Protein AF-A0ABC9B7F0-F1 (afdb_monomer_lite)

Secondary structure (DSSP, 8-state):
-------------------------------------SSTT--HHHH-SS------SS---EEEEEEETTEEEEEEEETTEEEEEEEEEEP-S-PPS--S----EEEEEEEEEEEEEPSS-SSTT-EEE-TT--EEEEEEEEPPTT---HHHHHHHHHHHHHHHHS-GGGHHHHHHHHHHHTSS----SS-SEEEEEEEEEEE-GGG--HHHHHHHHHHHHHHHHHHHTS-TTTSSSSS-EEEEEEPPEEPSSGGG---SS-------B-TTT-SB--SSEEEPTTT--EEEHHHHHHHHHTT--B-TTT--B-B-----------

Organism: NCBI:txid240449

Sequence (326 aa):
MAVPERQKRRRAVAAPPVPAGDVLGDSVVVHSLPLEIHEYLSDSDFEDEGSQPQPPPDVQLVLDHVEYLERPTRLAAVHNTAMFMRVTPATAAAAAPGGENSGGEILVHYRCTHFLRANGGADDDEVTTDVMGPKLARVRFHLPAHAAGTTRSLQLAGAALAPLLYPSRFRAELRAMWSALVVKGWPTRGAARVVVTVDAGILRPRHFKQARMGSMFAAMRSALLERDAQPAAVVFDVGAERAELLLPAPLAKENDVRPAKRRRVAGENCPICCKALKKRLAAWPRCSHIFHARCLGEYLVRGSKECPMCRSGLEVRRRRCRRRRE

Foldseek 3Di:
DDDDDDDDDDDDDDDDDDDDDDDDDPPPPPPPDDPCLDDVLPPPVQPVDDDQDDPDPDQPWDWDWDQDPNFTWIKTDGFQKIKIKGKDFDAPPDDDPDDPWLFAKEKEKEKEWEKEQDDPDPDRLAIDTDPVGIAIAIEMETEGNQFPDVLLLQLLVLLLCLLRPDDVSCSVVSNVRSNVSSPDDHPHPPRSYMYMYMYMYGYRNVSDDPSSVVNRVVVSSVVVNVVVPPDPVPPHDPNHHYFYFHTWGWHPDPPSDPQPDDDDPPQCAAPQPRHGPHDGWTADPPHRDIHRSVSSSNCSSVVQQADPVHGHGGGDPDPPPPPPPD

Radius of gyration: 27.77 Å; chains: 1; bounding box: 104×50×64 Å

Structure (mmCIF, N/CA/C/O backbone):
data_AF-A0ABC9B7F0-F1
#
_entry.id   AF-A0ABC9B7F0-F1
#
loop_
_atom_site.group_PDB
_atom_site.id
_atom_site.type_symbol
_atom_site.label_atom_id
_atom_site.label_alt_id
_atom_site.label_comp_id
_atom_site.label_asym_id
_atom_site.label_entity_id
_atom_site.label_seq_id
_atom_site.pdbx_PDB_ins_code
_atom_site.Cartn_x
_atom_site.Cartn_y
_atom_site.Cartn_z
_atom_site.occupancy
_atom_site.B_iso_or_equiv
_atom_site.auth_seq_id
_atom_site.auth_comp_id
_atom_site.auth_asym_id
_atom_site.auth_atom_id
_atom_site.pdbx_PDB_model_num
ATOM 1 N N . MET A 1 1 ? -78.200 -9.903 35.017 1.00 33.31 1 MET A N 1
ATOM 2 C CA . MET A 1 1 ? -78.168 -11.366 34.771 1.00 33.31 1 MET A CA 1
ATOM 3 C C . MET A 1 1 ? -78.147 -11.624 33.263 1.00 33.31 1 MET A C 1
ATOM 5 O O . MET A 1 1 ? -78.224 -10.663 32.511 1.00 33.31 1 MET A O 1
ATOM 9 N N . ALA A 1 2 ? -77.917 -12.868 32.845 1.00 34.22 2 ALA A N 1
ATOM 10 C CA . ALA A 1 2 ? -77.425 -13.258 31.519 1.00 34.22 2 ALA A CA 1
ATOM 11 C C . ALA A 1 2 ? -78.436 -13.167 30.338 1.00 34.22 2 ALA A C 1
ATOM 13 O O . ALA A 1 2 ? -79.629 -13.354 30.545 1.00 34.22 2 ALA A O 1
ATOM 14 N N . VAL A 1 3 ? -77.918 -12.877 29.125 1.00 39.31 3 VAL A N 1
ATOM 15 C CA . VAL A 1 3 ? -77.879 -13.732 27.891 1.00 39.31 3 VAL A CA 1
ATOM 16 C C . VAL A 1 3 ? -79.061 -14.716 27.695 1.00 39.31 3 VAL A C 1
ATOM 18 O O . VAL A 1 3 ? -79.314 -15.491 28.616 1.00 39.31 3 VAL A O 1
ATOM 21 N N . PRO A 1 4 ? -79.767 -14.752 26.529 1.00 53.66 4 PRO A N 1
ATOM 22 C CA . PRO A 1 4 ? -79.244 -15.257 25.228 1.00 53.66 4 PRO A CA 1
ATOM 23 C C . PRO A 1 4 ? -79.650 -14.431 23.979 1.00 53.66 4 PRO A C 1
ATOM 25 O O . PRO A 1 4 ? -80.527 -13.582 24.060 1.00 53.66 4 PRO A O 1
ATOM 28 N N . GLU A 1 5 ? -79.032 -14.494 22.789 1.00 38.50 5 GLU A N 1
ATOM 29 C CA . GLU A 1 5 ? -78.248 -15.496 22.016 1.00 38.50 5 GLU A CA 1
ATOM 30 C C . GLU A 1 5 ? -79.065 -16.420 21.067 1.00 38.50 5 GLU A C 1
ATOM 32 O O . GLU A 1 5 ? -80.020 -17.069 21.483 1.00 38.50 5 GLU A O 1
ATOM 37 N N . ARG A 1 6 ? -78.567 -16.537 19.812 1.00 38.50 6 ARG A N 1
ATOM 38 C CA . ARG A 1 6 ? -78.974 -17.349 18.624 1.00 38.50 6 ARG A CA 1
ATOM 39 C C . ARG A 1 6 ? -79.781 -16.579 17.565 1.00 38.50 6 ARG A C 1
ATOM 41 O O . ARG A 1 6 ? -80.901 -16.182 17.830 1.00 38.50 6 ARG A O 1
ATOM 48 N N . GLN A 1 7 ? -79.308 -16.277 16.345 1.00 39.66 7 GLN A N 1
ATOM 49 C CA . GLN A 1 7 ? -78.270 -16.818 15.429 1.00 39.66 7 GLN A CA 1
ATOM 50 C C . GLN A 1 7 ? -78.692 -18.045 14.583 1.00 39.66 7 GLN A C 1
ATOM 52 O O . GLN A 1 7 ? -78.758 -19.159 15.099 1.00 39.66 7 GLN A O 1
ATOM 57 N N . LYS A 1 8 ? -78.898 -17.807 13.268 1.00 39.12 8 LYS A N 1
ATOM 58 C CA . LYS A 1 8 ? -78.859 -18.677 12.047 1.00 39.12 8 LYS A CA 1
ATOM 59 C C . LYS A 1 8 ? -79.742 -17.980 10.967 1.00 39.12 8 LYS A C 1
ATOM 61 O O . LYS A 1 8 ? -80.767 -17.438 11.340 1.00 39.12 8 LYS A O 1
ATOM 66 N N . ARG A 1 9 ? -79.466 -17.953 9.648 1.00 39.94 9 ARG A N 1
ATOM 67 C CA . ARG A 1 9 ? -78.363 -18.501 8.822 1.00 39.94 9 ARG A CA 1
ATOM 68 C C . ARG A 1 9 ? -78.407 -17.936 7.375 1.00 39.94 9 ARG A C 1
ATOM 70 O O . ARG A 1 9 ? -79.465 -18.038 6.780 1.00 39.94 9 ARG A O 1
ATOM 77 N N . ARG A 1 10 ? -77.229 -17.624 6.788 1.00 38.22 10 ARG A N 1
ATOM 78 C CA . ARG A 1 10 ? -76.843 -17.757 5.339 1.00 38.22 10 ARG A CA 1
ATOM 79 C C . ARG A 1 10 ? -77.626 -16.908 4.294 1.00 38.22 10 ARG A C 1
ATOM 81 O O . ARG A 1 10 ? -78.779 -16.600 4.507 1.00 38.22 10 ARG A O 1
ATOM 88 N N . ARG A 1 11 ? -77.069 -16.518 3.131 1.00 33.94 11 ARG A N 1
ATOM 89 C CA . ARG A 1 11 ? -75.753 -16.757 2.471 1.00 33.94 11 ARG A CA 1
ATOM 90 C C . ARG A 1 11 ? -75.392 -15.537 1.572 1.00 33.94 11 ARG A C 1
ATOM 92 O O . ARG A 1 11 ? -76.285 -14.777 1.229 1.00 33.94 11 ARG A O 1
ATOM 99 N N . ALA A 1 12 ? -74.114 -15.369 1.204 1.00 35.56 12 ALA A N 1
ATOM 100 C CA . ALA A 1 12 ? -73.602 -14.326 0.278 1.00 35.56 12 ALA A CA 1
ATOM 101 C C . ALA A 1 12 ? -74.087 -14.551 -1.186 1.00 35.56 12 ALA A C 1
ATOM 103 O O . ALA A 1 12 ? -74.668 -15.604 -1.441 1.00 35.56 12 ALA A O 1
ATOM 104 N N . VAL A 1 13 ? -73.923 -13.683 -2.201 1.00 34.38 13 VAL A N 1
ATOM 105 C CA . VAL A 1 13 ? -72.839 -12.767 -2.680 1.00 34.38 13 VAL A CA 1
ATOM 106 C C . VAL A 1 13 ? -73.541 -11.631 -3.501 1.00 34.38 13 VAL A C 1
ATOM 108 O O . VAL A 1 13 ? -74.654 -11.879 -3.950 1.00 34.38 13 VAL A O 1
ATOM 111 N N . ALA A 1 14 ? -73.084 -10.386 -3.750 1.00 31.36 14 ALA A N 1
ATOM 112 C CA . ALA A 1 14 ? -71.758 -9.730 -3.801 1.00 31.36 14 ALA A CA 1
ATOM 113 C C . ALA A 1 14 ? -71.723 -8.336 -3.095 1.00 31.36 14 ALA A C 1
ATOM 115 O O . ALA A 1 14 ? -72.411 -8.148 -2.095 1.00 31.36 14 ALA A O 1
ATOM 116 N N . ALA A 1 15 ? -70.929 -7.372 -3.605 1.00 40.75 15 ALA A N 1
ATOM 117 C CA . ALA A 1 15 ? -70.873 -5.960 -3.184 1.00 40.75 15 ALA A CA 1
ATOM 118 C C . ALA A 1 15 ? -70.688 -4.986 -4.388 1.00 40.75 15 ALA A C 1
ATOM 120 O O . ALA A 1 15 ? -70.117 -5.404 -5.398 1.00 40.75 15 ALA A O 1
ATOM 121 N N . PRO A 1 16 ? -71.148 -3.716 -4.301 1.00 39.19 16 PRO A N 1
ATOM 122 C CA . PRO A 1 16 ? -71.000 -2.684 -5.342 1.00 39.19 16 PRO A CA 1
ATOM 123 C C . PRO A 1 16 ? -69.717 -1.820 -5.187 1.00 39.19 16 PRO A C 1
ATOM 125 O O . PRO A 1 16 ? -69.074 -1.877 -4.138 1.00 39.19 16 PRO A O 1
ATOM 128 N N . PRO A 1 17 ? -69.342 -1.000 -6.196 1.00 42.81 17 PRO A N 1
ATOM 129 C CA . PRO A 1 17 ? -68.104 -0.207 -6.197 1.00 42.81 17 PRO A CA 1
ATOM 130 C C . PRO A 1 17 ? -68.284 1.248 -5.711 1.00 42.81 17 PRO A C 1
ATOM 132 O O . PRO A 1 17 ? -69.286 1.886 -6.024 1.00 42.81 17 PRO A O 1
ATOM 135 N N . VAL A 1 18 ? -67.271 1.802 -5.026 1.00 36.09 18 VAL A N 1
ATOM 136 C CA . VAL A 1 18 ? -67.119 3.242 -4.694 1.00 36.09 18 VAL A CA 1
ATOM 137 C C . VAL A 1 18 ? -65.609 3.605 -4.726 1.00 36.09 18 VAL A C 1
ATOM 139 O O . VAL A 1 18 ? -64.808 2.751 -4.341 1.00 36.09 18 VAL A O 1
ATOM 142 N N . PRO A 1 19 ? -65.183 4.799 -5.206 1.00 46.31 19 PRO A N 1
ATOM 143 C CA . PRO A 1 19 ? -63.787 5.068 -5.594 1.00 46.31 19 PRO A CA 1
ATOM 144 C C . PRO A 1 19 ? -62.995 5.966 -4.619 1.00 46.31 19 PRO A C 1
ATOM 146 O O . PRO A 1 19 ? -63.592 6.694 -3.829 1.00 46.31 19 PRO A O 1
ATOM 149 N N . ALA A 1 20 ? -61.658 5.998 -4.757 1.00 31.42 20 ALA A N 1
ATOM 150 C CA . ALA A 1 20 ? -60.798 7.114 -4.323 1.00 31.42 20 ALA A CA 1
ATOM 151 C C . ALA A 1 20 ? -59.354 7.025 -4.878 1.00 31.42 20 ALA A C 1
ATOM 153 O O . ALA A 1 20 ? -58.766 5.947 -4.867 1.00 31.42 20 ALA A O 1
ATOM 154 N N . GLY A 1 21 ? -58.758 8.184 -5.199 1.00 29.41 21 GLY A N 1
ATOM 155 C CA . GLY A 1 21 ? -57.342 8.473 -4.910 1.00 29.41 21 GLY A CA 1
ATOM 156 C C . GLY A 1 21 ? -56.316 8.368 -6.046 1.00 29.41 21 GLY A C 1
ATOM 157 O O . GLY A 1 21 ? -55.803 7.288 -6.325 1.00 29.41 21 GLY A O 1
ATOM 158 N N . ASP A 1 22 ? -55.906 9.518 -6.589 1.00 32.19 22 ASP A N 1
ATOM 159 C CA . ASP A 1 22 ? -54.684 9.660 -7.391 1.00 32.19 22 ASP A CA 1
ATOM 160 C C . ASP A 1 22 ? -53.416 9.373 -6.569 1.00 32.19 22 ASP A C 1
ATOM 162 O O . ASP A 1 22 ? -53.222 9.955 -5.499 1.00 32.19 22 ASP A O 1
ATOM 166 N N . VAL A 1 23 ? -52.486 8.579 -7.114 1.00 34.16 23 VAL A N 1
ATOM 167 C CA . VAL A 1 23 ? -51.065 8.622 -6.723 1.00 34.16 23 VAL A CA 1
ATOM 168 C C . VAL A 1 23 ? -50.181 8.456 -7.960 1.00 34.16 23 VAL A C 1
ATOM 170 O O . VAL A 1 23 ? -50.187 7.416 -8.616 1.00 34.16 23 VAL A O 1
ATOM 173 N N . LEU A 1 24 ? -49.382 9.487 -8.243 1.00 31.81 24 LEU A N 1
ATOM 174 C CA . LEU A 1 24 ? -48.324 9.483 -9.255 1.00 31.81 24 LEU A CA 1
ATOM 175 C C . LEU A 1 24 ? -47.296 8.375 -8.978 1.00 31.81 24 LEU A C 1
ATOM 177 O O . LEU A 1 24 ? -46.674 8.346 -7.915 1.00 31.81 24 LEU A O 1
ATOM 181 N N . GLY A 1 25 ? -47.091 7.501 -9.962 1.00 27.42 25 GLY A N 1
ATOM 182 C CA . GLY A 1 25 ? -46.156 6.377 -9.912 1.00 27.42 25 GLY A CA 1
ATOM 183 C C . GLY A 1 25 ? -44.993 6.516 -10.892 1.00 27.42 25 GLY A C 1
ATOM 184 O O . GLY A 1 25 ? -44.745 5.585 -11.653 1.00 27.42 25 GLY A O 1
ATOM 185 N N . ASP A 1 26 ? -44.283 7.649 -10.887 1.00 28.45 26 ASP A N 1
ATOM 186 C CA . ASP A 1 26 ? -43.056 7.811 -11.680 1.00 28.45 26 ASP A CA 1
ATOM 187 C C . ASP A 1 26 ? -41.966 6.857 -11.170 1.00 28.45 26 ASP A C 1
ATOM 189 O O . ASP A 1 26 ? -41.260 7.116 -10.188 1.00 28.45 26 ASP A O 1
ATOM 193 N N . SER A 1 27 ? -41.815 5.730 -11.862 1.00 27.64 27 SER A N 1
ATOM 194 C CA . SER A 1 27 ? -40.775 4.736 -11.623 1.00 27.64 27 SER A CA 1
ATOM 195 C C . SER A 1 27 ? -39.414 5.239 -12.112 1.00 27.64 27 SER A C 1
ATOM 197 O O . SER A 1 27 ? -38.869 4.755 -13.106 1.00 27.64 27 SER A O 1
ATOM 199 N N . VAL A 1 28 ? -38.834 6.208 -11.397 1.00 26.39 28 VAL A N 1
ATOM 200 C CA . VAL A 1 28 ? -37.443 6.624 -11.607 1.00 26.39 28 VAL A CA 1
ATOM 201 C C . VAL A 1 28 ? -36.522 5.517 -11.099 1.00 26.39 28 VAL A C 1
ATOM 203 O O . VAL A 1 28 ? -36.182 5.446 -9.916 1.00 26.39 28 VAL A O 1
ATOM 206 N N . VAL A 1 29 ? -36.096 4.651 -12.020 1.00 26.62 29 VAL A N 1
ATOM 207 C CA . VAL A 1 29 ? -34.999 3.707 -11.800 1.00 26.62 29 VAL A CA 1
ATOM 208 C C . VAL A 1 29 ? -33.734 4.519 -11.529 1.00 26.62 29 VAL A C 1
ATOM 210 O O . VAL A 1 29 ? -33.076 5.018 -12.441 1.00 26.62 29 VAL A O 1
ATOM 213 N N . VAL A 1 30 ? -33.389 4.677 -10.249 1.00 25.67 30 VAL A N 1
ATOM 214 C CA . VAL A 1 30 ? -32.129 5.309 -9.852 1.00 25.67 30 VAL A CA 1
ATOM 215 C C . VAL A 1 30 ? -30.999 4.337 -10.169 1.00 25.67 30 VAL A C 1
ATOM 217 O O . VAL A 1 30 ? -30.592 3.538 -9.321 1.00 25.67 30 VAL A O 1
ATOM 220 N N . HIS A 1 31 ? -30.476 4.435 -11.394 1.00 23.91 31 HIS A N 1
ATOM 221 C CA . HIS A 1 31 ? -29.189 3.862 -11.760 1.00 23.91 31 HIS A CA 1
ATOM 222 C C . HIS A 1 31 ? -28.146 4.354 -10.756 1.00 23.91 31 HIS A C 1
ATOM 224 O O . HIS A 1 31 ? -27.701 5.505 -10.768 1.00 23.91 31 HIS A O 1
ATOM 230 N N . SER A 1 32 ? -27.790 3.464 -9.835 1.00 29.00 32 SER A N 1
ATOM 231 C CA . SER A 1 32 ? -26.681 3.677 -8.925 1.00 29.00 32 SER A CA 1
ATOM 232 C C . SER A 1 32 ? -25.415 3.476 -9.737 1.00 29.00 32 SER A C 1
ATOM 234 O O . SER A 1 32 ? -24.950 2.349 -9.865 1.00 29.00 32 SER A O 1
ATOM 236 N N . LEU A 1 33 ? -24.915 4.568 -10.323 1.00 24.89 33 LEU A N 1
ATOM 237 C CA . LEU A 1 33 ? -23.636 4.586 -11.028 1.00 24.89 33 LEU A CA 1
ATOM 238 C C . LEU A 1 33 ? -22.567 3.942 -10.129 1.00 24.89 33 LEU A C 1
ATOM 240 O O . LEU A 1 33 ? -22.317 4.471 -9.035 1.00 24.89 33 LEU A O 1
ATOM 244 N N . PRO A 1 34 ? -21.960 2.813 -10.536 1.00 33.44 34 PRO A N 1
ATOM 245 C CA . PRO A 1 34 ? -20.781 2.318 -9.858 1.00 33.44 34 PRO A CA 1
ATOM 246 C C . PRO A 1 34 ? -19.650 3.332 -10.061 1.00 33.44 34 PRO A C 1
ATOM 248 O O . PRO A 1 34 ? -19.536 3.971 -11.103 1.00 33.44 34 PRO A O 1
ATOM 251 N N . LEU A 1 35 ? -18.807 3.497 -9.043 1.00 35.72 35 LEU A N 1
ATOM 252 C CA . LEU A 1 35 ? -17.518 4.152 -9.235 1.00 35.72 35 LEU A CA 1
ATOM 253 C C . LEU A 1 35 ? -16.644 3.187 -10.039 1.00 35.72 35 LEU A C 1
ATOM 255 O O . LEU A 1 35 ? -16.111 2.230 -9.473 1.00 35.72 35 LEU A O 1
ATOM 259 N N . GLU A 1 36 ? -16.522 3.432 -11.341 1.00 35.12 36 GLU A N 1
ATOM 260 C CA . GLU A 1 36 ? -15.622 2.718 -12.250 1.00 35.12 36 GLU A CA 1
ATOM 261 C C . GLU A 1 36 ? -14.162 3.039 -11.900 1.00 35.12 36 GLU A C 1
ATOM 263 O O . GLU A 1 36 ? -13.501 3.881 -12.491 1.00 35.12 36 GLU A O 1
ATOM 268 N N . ILE A 1 37 ? -13.665 2.339 -10.879 1.00 40.97 37 ILE A N 1
ATOM 269 C CA . ILE A 1 37 ? -12.250 2.275 -10.473 1.00 40.97 37 ILE A CA 1
ATOM 270 C C . ILE A 1 37 ? -11.556 1.114 -11.231 1.00 40.97 37 ILE A C 1
ATOM 272 O O . ILE A 1 37 ? -10.506 0.633 -10.829 1.00 40.97 37 ILE A O 1
ATOM 276 N N . HIS A 1 38 ? -12.193 0.565 -12.275 1.00 37.59 38 HIS A N 1
ATOM 277 C CA . HIS A 1 38 ? -11.915 -0.801 -12.732 1.00 37.59 38 HIS A CA 1
ATOM 278 C C . HIS A 1 38 ? -11.457 -0.938 -14.193 1.00 37.59 38 HIS A C 1
ATOM 280 O O . HIS A 1 38 ? -10.990 -2.014 -14.558 1.00 37.59 38 HIS A O 1
ATOM 286 N N . GLU A 1 39 ? -11.549 0.111 -15.019 1.00 35.22 39 GLU A N 1
ATOM 287 C CA . GLU A 1 39 ? -11.251 0.001 -16.461 1.00 35.22 39 GLU A CA 1
ATOM 288 C C . GLU A 1 39 ? -9.845 0.486 -16.859 1.00 35.22 39 GLU A C 1
ATOM 290 O O . GLU A 1 39 ? -9.241 -0.091 -17.757 1.00 35.22 39 GLU A O 1
ATOM 295 N N . TYR A 1 40 ? -9.248 1.454 -16.150 1.00 38.75 40 TYR A N 1
ATOM 296 C CA . TYR A 1 40 ? -7.877 1.926 -16.440 1.00 38.75 40 TYR A CA 1
ATOM 297 C C . TYR A 1 40 ? -6.758 1.093 -15.789 1.00 38.75 40 TYR A C 1
ATOM 299 O O . TYR A 1 40 ? -5.575 1.288 -16.080 1.00 38.75 40 TYR A O 1
ATOM 307 N N . LEU A 1 41 ? -7.117 0.132 -14.934 1.00 45.44 41 LEU A N 1
ATOM 308 C CA . LEU A 1 41 ? -6.175 -0.783 -14.288 1.00 45.44 41 LEU A CA 1
ATOM 309 C C . LEU A 1 41 ? -6.029 -2.130 -15.004 1.00 45.44 41 LEU A C 1
ATOM 311 O O . LEU A 1 41 ? -5.308 -2.975 -14.484 1.00 45.44 41 LEU A O 1
ATOM 315 N N . SER A 1 42 ? -6.640 -2.326 -16.181 1.00 43.97 42 SER A N 1
ATOM 316 C CA . SER A 1 42 ? -6.418 -3.539 -16.980 1.00 43.97 42 SER A CA 1
ATOM 317 C C . SER A 1 42 ? -4.918 -3.727 -17.232 1.00 43.97 42 SER A C 1
ATOM 319 O O . SER A 1 42 ? -4.275 -2.913 -17.897 1.00 43.97 42 SER A O 1
ATOM 321 N N . ASP A 1 43 ? -4.345 -4.780 -16.652 1.00 51.16 43 ASP A N 1
ATOM 322 C CA . ASP A 1 43 ? -2.958 -5.199 -16.856 1.00 51.16 43 ASP A CA 1
ATOM 323 C C . ASP A 1 43 ? -2.884 -6.233 -17.999 1.00 51.16 43 ASP A C 1
ATOM 325 O O . ASP A 1 43 ? -1.947 -7.024 -18.050 1.00 51.16 43 ASP A O 1
ATOM 329 N N . SER A 1 44 ? -3.856 -6.230 -18.925 1.00 49.12 44 SER A N 1
ATOM 330 C CA . SER A 1 44 ? -4.063 -7.251 -19.966 1.00 49.12 44 SER A CA 1
ATOM 331 C C . SER A 1 44 ? -2.779 -7.648 -20.704 1.00 49.12 44 SER A C 1
ATOM 333 O O . SER A 1 44 ? -2.447 -8.830 -20.750 1.00 49.12 44 SER A O 1
ATOM 335 N N . ASP A 1 45 ? -1.968 -6.682 -21.141 1.00 47.56 45 ASP A N 1
ATOM 336 C CA . ASP A 1 45 ? -0.711 -6.925 -21.880 1.00 47.56 45 ASP A CA 1
ATOM 337 C C . ASP A 1 45 ? 0.425 -7.534 -21.019 1.00 47.56 45 ASP A C 1
ATOM 339 O O . ASP A 1 45 ? 1.524 -7.823 -21.512 1.00 47.56 45 ASP A O 1
ATOM 343 N N . PHE A 1 46 ? 0.184 -7.689 -19.716 1.00 51.66 46 PHE A N 1
ATOM 344 C CA . PHE A 1 46 ? 1.037 -8.305 -18.693 1.00 51.66 46 PHE A CA 1
ATOM 345 C C . PHE A 1 46 ? 0.372 -9.546 -18.048 1.00 51.66 46 PHE A C 1
ATOM 347 O O . PHE A 1 46 ? 1.050 -10.324 -17.366 1.00 51.66 46 PHE A O 1
ATOM 354 N N . GLU A 1 47 ? -0.937 -9.731 -18.253 1.00 51.81 47 GLU A N 1
ATOM 355 C CA . GLU A 1 47 ? -1.766 -10.807 -17.695 1.00 51.81 47 GLU A CA 1
ATOM 356 C C . GLU A 1 47 ? -2.049 -11.945 -18.699 1.00 51.81 47 GLU A C 1
ATOM 358 O O . GLU A 1 47 ? -2.198 -13.081 -18.253 1.00 51.81 47 GLU A O 1
ATOM 363 N N . ASP A 1 48 ? -2.038 -11.689 -20.015 1.00 48.56 48 ASP A N 1
ATOM 364 C CA . ASP A 1 48 ? -2.469 -12.649 -21.059 1.00 48.56 48 ASP A CA 1
ATOM 365 C C . ASP A 1 48 ? -1.506 -13.840 -21.300 1.00 48.56 48 ASP A C 1
ATOM 367 O O . ASP A 1 48 ? -1.885 -14.893 -21.808 1.00 48.56 48 ASP A O 1
ATOM 371 N N . GLU A 1 49 ? -0.243 -13.738 -20.875 1.00 51.59 49 GLU A N 1
ATOM 372 C CA . GLU A 1 49 ? 0.774 -14.771 -21.136 1.00 51.59 49 GLU A CA 1
ATOM 373 C C . GLU A 1 49 ? 0.810 -15.861 -20.043 1.00 51.59 49 GLU A C 1
ATOM 375 O O . GLU A 1 49 ? 1.650 -15.863 -19.133 1.00 51.59 49 GLU A O 1
ATOM 380 N N . GLY A 1 50 ? -0.128 -16.808 -20.159 1.00 44.50 50 GLY A N 1
ATOM 381 C CA . GLY A 1 50 ? 0.126 -18.262 -20.161 1.00 44.50 50 GLY A CA 1
ATOM 382 C C . GLY A 1 50 ? 0.762 -18.957 -18.942 1.00 44.50 50 GLY A C 1
ATOM 383 O O . GLY A 1 50 ? 1.010 -20.161 -18.989 1.00 44.50 50 GLY A O 1
ATOM 384 N N . SER A 1 51 ? 1.075 -18.263 -17.849 1.00 50.16 51 SER A N 1
ATOM 385 C CA . SER A 1 51 ? 1.699 -18.872 -16.663 1.00 50.16 51 SER A CA 1
ATOM 386 C C . SER A 1 51 ? 1.362 -18.100 -15.396 1.00 50.16 51 SER A C 1
ATOM 388 O O . SER A 1 51 ? 2.017 -17.110 -15.065 1.00 50.16 51 SER A O 1
ATOM 390 N N . GLN A 1 52 ? 0.365 -18.581 -14.653 1.00 48.41 52 GLN A N 1
ATOM 391 C CA . GLN A 1 52 ? 0.108 -18.162 -13.276 1.00 48.41 52 GLN A CA 1
ATOM 392 C C . GLN A 1 52 ? 1.380 -18.407 -12.438 1.00 48.41 52 GLN A C 1
ATOM 394 O O . GLN A 1 52 ? 1.895 -19.528 -12.467 1.00 48.41 52 GLN A O 1
ATOM 399 N N . PRO A 1 53 ? 1.922 -17.409 -11.709 1.00 44.84 53 PRO A N 1
ATOM 400 C CA . PRO A 1 53 ? 3.091 -17.643 -10.874 1.00 44.84 53 PRO A CA 1
ATOM 401 C C . PRO A 1 53 ? 2.712 -18.641 -9.776 1.00 44.84 53 PRO A C 1
ATOM 403 O O . PRO A 1 53 ? 1.927 -18.331 -8.876 1.00 44.84 53 PRO A O 1
ATOM 406 N N . GLN A 1 54 ? 3.263 -19.854 -9.872 1.00 41.50 54 GLN A N 1
ATOM 407 C CA . GLN A 1 54 ? 3.345 -20.784 -8.750 1.00 41.50 54 GLN A CA 1
ATOM 408 C C . GLN A 1 54 ? 3.959 -20.005 -7.578 1.00 41.50 54 GLN A C 1
ATOM 410 O O . GLN A 1 54 ? 4.999 -19.377 -7.789 1.00 41.50 54 GLN A O 1
ATOM 415 N N . PRO A 1 55 ? 3.350 -19.985 -6.378 1.00 37.84 55 PRO A N 1
ATOM 416 C CA . PRO A 1 55 ? 3.949 -19.293 -5.245 1.00 37.84 55 PRO A CA 1
ATOM 417 C C . PRO A 1 55 ? 5.302 -19.958 -4.958 1.00 37.84 55 PRO A C 1
ATOM 419 O O . PRO A 1 55 ? 5.309 -21.142 -4.606 1.00 37.84 55 PRO A O 1
ATOM 422 N N . PRO A 1 56 ? 6.440 -19.261 -5.134 1.00 43.38 56 PRO A N 1
ATOM 423 C CA . PRO A 1 56 ? 7.728 -19.895 -4.929 1.00 43.38 56 PRO A CA 1
ATOM 424 C C . PRO A 1 56 ? 7.849 -20.298 -3.453 1.00 43.38 56 PRO A C 1
ATOM 426 O O . PRO A 1 56 ? 7.525 -19.485 -2.575 1.00 43.38 56 PRO A O 1
ATOM 429 N N . PRO A 1 57 ? 8.304 -21.528 -3.145 1.00 42.94 57 PRO A N 1
ATOM 430 C CA . PRO A 1 57 ? 8.803 -21.811 -1.811 1.00 42.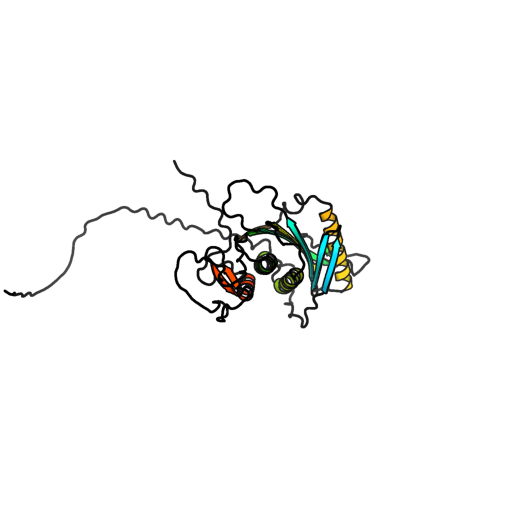94 57 PRO A CA 1
ATOM 431 C C . PRO A 1 57 ? 9.971 -20.852 -1.540 1.00 42.94 57 PRO A C 1
ATOM 433 O O . PRO A 1 57 ? 10.803 -20.616 -2.412 1.00 42.94 57 PRO A O 1
ATOM 436 N N . ASP A 1 58 ? 9.974 -20.264 -0.347 1.00 46.28 58 ASP A N 1
ATOM 437 C CA . ASP A 1 58 ? 10.847 -19.167 0.078 1.00 46.28 58 ASP A CA 1
ATOM 438 C C . ASP A 1 58 ? 10.776 -17.882 -0.768 1.00 46.28 58 ASP A C 1
ATOM 440 O O . ASP A 1 58 ? 11.615 -17.566 -1.614 1.00 46.28 58 ASP A O 1
ATOM 444 N N . VAL A 1 59 ? 9.809 -17.037 -0.394 1.00 53.25 59 VAL A N 1
ATOM 445 C CA . VAL A 1 59 ? 9.853 -15.587 -0.629 1.00 53.25 59 VAL A CA 1
ATOM 446 C C . VAL A 1 59 ? 11.078 -15.006 0.088 1.00 53.25 59 VAL A C 1
ATOM 448 O O . VAL A 1 59 ? 11.004 -14.583 1.245 1.00 53.25 59 VAL A O 1
ATOM 451 N N . GLN A 1 60 ? 12.219 -14.987 -0.603 1.00 60.41 60 GLN A N 1
ATOM 452 C CA . GLN A 1 60 ? 13.422 -14.294 -0.151 1.00 60.41 60 GLN A CA 1
ATOM 453 C C . GLN A 1 60 ? 13.198 -12.786 -0.245 1.00 60.41 60 GLN A C 1
ATOM 455 O O . GLN A 1 60 ? 13.403 -12.158 -1.282 1.00 60.41 60 GLN A O 1
ATOM 460 N N . LEU A 1 61 ? 12.731 -12.219 0.862 1.00 68.19 61 LEU A N 1
ATOM 461 C CA . LEU A 1 61 ? 12.579 -10.788 1.025 1.00 68.19 61 LEU A CA 1
ATOM 462 C C . LEU A 1 61 ? 13.936 -10.162 1.360 1.00 68.19 61 LEU A C 1
ATOM 464 O O . LEU A 1 61 ? 14.371 -10.199 2.513 1.00 68.19 61 LEU A O 1
ATOM 468 N N . VAL A 1 62 ? 14.572 -9.532 0.377 1.00 70.62 62 VAL A N 1
ATOM 469 C CA . VAL A 1 62 ? 15.728 -8.665 0.639 1.00 70.62 62 VAL A CA 1
ATOM 470 C C . VAL A 1 62 ? 15.205 -7.367 1.246 1.00 70.62 62 VAL A C 1
ATOM 472 O O . VAL A 1 62 ? 14.364 -6.714 0.633 1.00 70.62 62 VAL A O 1
ATOM 475 N N . LEU A 1 63 ? 15.679 -7.006 2.441 1.00 70.44 63 LEU A N 1
ATOM 476 C CA . LEU A 1 63 ? 15.415 -5.715 3.080 1.00 70.44 63 LEU A CA 1
ATOM 477 C C . LEU A 1 63 ? 16.710 -4.916 3.155 1.00 70.44 63 LEU A C 1
ATOM 479 O O . LEU A 1 63 ? 17.697 -5.411 3.693 1.00 70.44 63 LEU A O 1
ATOM 483 N N . ASP A 1 64 ? 16.671 -3.679 2.672 1.00 68.25 64 ASP A N 1
ATOM 484 C CA . ASP A 1 64 ? 17.815 -2.771 2.704 1.00 68.25 64 ASP A CA 1
ATOM 485 C C . ASP A 1 64 ? 17.408 -1.375 3.207 1.00 68.25 64 ASP A C 1
ATOM 487 O O . ASP A 1 64 ? 16.263 -0.928 3.049 1.00 68.25 64 ASP A O 1
ATOM 491 N N . HIS A 1 65 ? 18.352 -0.703 3.857 1.00 68.88 65 HIS A N 1
ATOM 492 C CA . HIS A 1 65 ? 18.212 0.624 4.439 1.00 68.88 65 HIS A CA 1
ATOM 493 C C . HIS A 1 65 ? 19.095 1.591 3.661 1.00 68.88 65 HIS A C 1
ATOM 495 O O . HIS A 1 65 ? 20.306 1.621 3.853 1.00 68.88 65 HIS A O 1
ATOM 501 N N . VAL A 1 66 ? 18.477 2.405 2.805 1.00 67.25 66 VAL A N 1
ATOM 502 C CA . VAL A 1 66 ? 19.204 3.335 1.941 1.00 67.25 66 VAL A CA 1
ATOM 503 C C . VAL A 1 66 ? 18.822 4.766 2.290 1.00 67.25 66 VAL A C 1
ATOM 505 O O . VAL A 1 66 ? 17.646 5.145 2.286 1.00 67.25 66 VAL A O 1
ATOM 508 N N . GLU A 1 67 ? 19.825 5.578 2.593 1.00 67.38 67 GLU A N 1
ATOM 509 C CA . GLU A 1 67 ? 19.651 7.014 2.755 1.00 67.38 67 GLU A CA 1
ATOM 510 C C . GLU A 1 67 ? 19.742 7.678 1.381 1.00 67.38 67 GLU A C 1
ATOM 512 O O . GLU A 1 67 ? 20.752 7.587 0.686 1.00 67.38 67 GLU A O 1
ATOM 517 N N . TYR A 1 68 ? 18.659 8.338 0.975 1.00 61.47 68 TYR A N 1
ATOM 518 C CA . TYR A 1 68 ? 18.625 9.154 -0.235 1.00 61.47 68 TYR A CA 1
ATOM 519 C C . TYR A 1 68 ? 18.375 10.593 0.192 1.00 61.47 68 TYR A C 1
ATOM 521 O O . TYR A 1 68 ? 17.309 10.878 0.738 1.00 61.47 68 TYR A O 1
ATOM 529 N N . LEU A 1 69 ? 19.353 11.478 -0.031 1.00 59.34 69 LEU A N 1
ATOM 530 C CA . LEU A 1 69 ? 19.279 12.896 0.350 1.00 59.34 69 LEU A CA 1
ATOM 531 C C . LEU A 1 69 ? 18.866 13.067 1.828 1.00 59.34 69 LEU A C 1
ATOM 533 O O . LEU A 1 69 ? 17.883 13.741 2.132 1.00 59.34 69 LEU A O 1
ATOM 537 N N . GLU A 1 70 ? 19.560 12.354 2.725 1.00 64.31 70 GLU A N 1
ATOM 538 C CA . GLU A 1 70 ? 19.323 12.314 4.185 1.00 64.31 70 GLU A CA 1
ATOM 539 C C . GLU A 1 70 ? 17.928 11.803 4.615 1.00 64.31 70 GLU A C 1
ATOM 541 O O . GLU A 1 70 ? 17.571 11.822 5.794 1.00 64.31 70 GLU A O 1
ATOM 546 N N . ARG A 1 71 ? 17.107 11.302 3.679 1.00 69.75 71 ARG A N 1
ATOM 547 C CA . ARG A 1 71 ? 15.772 10.764 3.972 1.00 69.75 71 ARG A CA 1
ATOM 548 C C . ARG A 1 71 ? 15.823 9.240 4.103 1.00 69.75 71 ARG A C 1
ATOM 550 O O . ARG A 1 71 ? 16.105 8.562 3.105 1.00 69.75 71 ARG A O 1
ATOM 557 N N . PRO A 1 72 ? 15.460 8.670 5.271 1.00 76.50 72 PRO A N 1
ATOM 558 C CA . PRO A 1 72 ? 15.475 7.227 5.468 1.00 76.50 72 PRO A CA 1
ATOM 559 C C . PRO A 1 72 ? 14.478 6.572 4.514 1.00 76.50 72 PRO A C 1
ATOM 561 O O . PRO A 1 72 ? 13.267 6.796 4.596 1.00 76.50 72 PRO A O 1
ATOM 564 N N . THR A 1 73 ? 14.993 5.762 3.598 1.00 84.00 73 THR A N 1
ATOM 565 C CA . THR A 1 73 ? 14.201 5.022 2.620 1.00 84.00 73 THR A CA 1
ATOM 566 C C . THR A 1 73 ? 14.488 3.540 2.818 1.00 84.00 73 THR A C 1
ATOM 568 O O . THR A 1 73 ? 15.626 3.130 3.033 1.00 84.00 73 THR A O 1
ATOM 571 N N . ARG A 1 74 ? 13.443 2.717 2.812 1.00 88.31 74 ARG A N 1
ATOM 572 C CA . ARG A 1 74 ? 13.585 1.266 2.938 1.00 88.31 74 ARG A CA 1
ATOM 573 C C . ARG A 1 74 ? 13.273 0.619 1.602 1.00 88.31 74 ARG A C 1
ATOM 575 O O . ARG A 1 74 ? 12.298 1.001 0.956 1.00 88.31 74 ARG A O 1
ATOM 582 N N . LEU A 1 75 ? 14.088 -0.347 1.214 1.00 89.62 75 LEU A N 1
ATOM 583 C CA . LEU A 1 75 ? 13.892 -1.171 0.030 1.00 89.62 75 LEU A CA 1
ATOM 584 C C . LEU A 1 75 ? 13.439 -2.564 0.461 1.00 89.62 75 LEU A C 1
ATOM 586 O O . LEU A 1 75 ? 13.957 -3.122 1.427 1.00 89.62 75 LEU A O 1
ATOM 590 N N . ALA A 1 76 ? 12.470 -3.109 -0.264 1.00 90.81 76 ALA A N 1
ATOM 591 C CA . ALA A 1 76 ? 12.144 -4.520 -0.266 1.00 90.81 76 ALA A CA 1
ATOM 592 C C . ALA A 1 76 ? 12.198 -5.057 -1.696 1.00 90.81 76 ALA A C 1
ATOM 594 O O . ALA A 1 76 ? 11.795 -4.361 -2.629 1.00 90.81 76 ALA A O 1
ATOM 595 N N . ALA A 1 77 ? 12.639 -6.297 -1.868 1.00 89.75 77 ALA A N 1
ATOM 596 C CA . ALA A 1 77 ? 12.546 -6.995 -3.144 1.00 89.75 77 ALA A CA 1
ATOM 597 C C . ALA A 1 77 ? 12.111 -8.446 -2.947 1.00 89.75 77 ALA A C 1
ATOM 599 O O . ALA A 1 77 ? 12.480 -9.077 -1.956 1.00 89.75 77 ALA A O 1
ATOM 600 N N . VAL A 1 78 ? 11.325 -8.950 -3.899 1.00 88.44 78 VAL A N 1
ATOM 601 C CA . VAL A 1 78 ? 10.856 -10.335 -3.991 1.00 88.44 78 VAL A CA 1
ATOM 602 C C . VAL A 1 78 ? 10.808 -10.710 -5.467 1.00 88.44 78 VAL A C 1
ATOM 604 O O . VAL A 1 78 ? 10.092 -10.075 -6.234 1.00 88.44 78 VAL A O 1
ATOM 607 N N . HIS A 1 79 ? 11.530 -11.763 -5.853 1.00 87.38 79 HIS A N 1
ATOM 608 C CA . HIS A 1 79 ? 11.520 -12.300 -7.217 1.00 87.38 79 HIS A CA 1
ATOM 609 C C . HIS A 1 79 ? 11.748 -11.199 -8.281 1.00 87.38 79 HIS A C 1
ATOM 611 O O . HIS A 1 79 ? 12.767 -10.514 -8.221 1.00 87.38 79 HIS A O 1
ATOM 617 N N . ASN A 1 80 ? 10.823 -10.999 -9.225 1.00 90.19 80 ASN A N 1
ATOM 618 C CA . ASN A 1 80 ? 10.891 -9.982 -10.282 1.00 90.19 80 ASN A CA 1
ATOM 619 C C . ASN A 1 80 ? 10.361 -8.590 -9.862 1.00 90.19 80 ASN A C 1
ATOM 621 O O . ASN A 1 80 ? 10.198 -7.716 -10.718 1.00 90.19 80 ASN A O 1
ATOM 625 N N . THR A 1 81 ? 10.079 -8.385 -8.573 1.00 92.69 81 THR A N 1
ATOM 626 C CA . THR A 1 81 ? 9.414 -7.190 -8.043 1.00 92.69 81 THR A CA 1
ATOM 627 C C . THR A 1 81 ? 10.261 -6.486 -6.975 1.00 92.69 81 THR A C 1
ATOM 629 O O . THR A 1 81 ? 10.851 -7.111 -6.092 1.00 92.69 81 THR A O 1
ATOM 632 N N . ALA A 1 82 ? 10.282 -5.155 -7.019 1.00 93.38 82 ALA A N 1
ATOM 633 C CA . ALA A 1 82 ? 10.940 -4.273 -6.059 1.00 93.38 82 ALA A CA 1
ATOM 634 C C . ALA A 1 82 ? 9.970 -3.225 -5.497 1.00 93.38 82 ALA A C 1
ATOM 636 O O . ALA A 1 82 ? 9.019 -2.818 -6.165 1.00 93.38 82 ALA A O 1
ATOM 637 N N . MET A 1 83 ? 10.231 -2.742 -4.283 1.00 92.94 83 MET A N 1
ATOM 638 C CA . MET A 1 83 ? 9.482 -1.663 -3.644 1.00 92.94 83 MET A CA 1
ATOM 639 C C . MET A 1 83 ? 10.396 -0.787 -2.784 1.00 92.94 83 MET A C 1
ATOM 641 O O . MET A 1 83 ? 10.907 -1.235 -1.758 1.00 92.94 83 MET A O 1
ATOM 645 N N . PHE A 1 84 ? 10.524 0.490 -3.139 1.00 91.56 84 PHE A N 1
ATOM 646 C CA . PHE A 1 84 ? 11.036 1.512 -2.228 1.00 91.56 84 PHE A CA 1
ATOM 647 C C . PHE A 1 84 ? 9.873 2.129 -1.452 1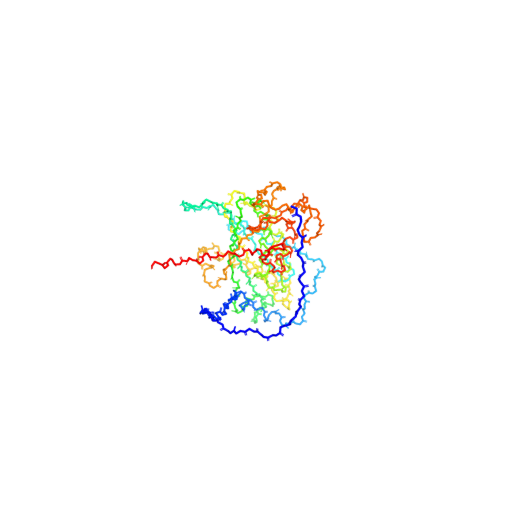.00 91.56 84 PHE A C 1
ATOM 649 O O . PHE A 1 84 ? 8.831 2.444 -2.027 1.00 91.56 84 PHE A O 1
ATOM 656 N N . MET A 1 85 ? 10.051 2.327 -0.148 1.00 91.50 85 MET A N 1
ATOM 657 C CA . MET A 1 85 ? 9.095 3.007 0.722 1.00 91.50 85 MET A CA 1
ATOM 658 C C . MET A 1 85 ? 9.792 4.071 1.560 1.00 91.50 85 MET A C 1
ATOM 660 O O . MET A 1 85 ? 10.799 3.812 2.224 1.00 91.50 85 MET A O 1
ATOM 664 N N . ARG A 1 86 ? 9.182 5.254 1.600 1.00 87.75 86 ARG A N 1
ATOM 665 C CA . ARG A 1 86 ? 9.534 6.341 2.509 1.00 87.75 86 ARG A CA 1
ATOM 666 C C . ARG A 1 86 ? 8.313 6.750 3.320 1.00 87.75 86 ARG A C 1
ATOM 668 O O . ARG A 1 86 ? 7.216 6.858 2.778 1.00 87.75 86 ARG A O 1
ATOM 675 N N . VAL A 1 87 ? 8.511 7.014 4.609 1.00 87.38 87 VAL A N 1
ATOM 676 C CA . VAL A 1 87 ? 7.461 7.510 5.506 1.00 87.38 87 VAL A CA 1
ATOM 677 C C . VAL A 1 87 ? 7.910 8.832 6.113 1.00 87.38 87 VAL A C 1
ATOM 679 O O . VAL A 1 87 ? 8.817 8.858 6.942 1.00 87.38 87 VAL A O 1
ATOM 682 N N . THR A 1 88 ? 7.263 9.927 5.721 1.00 85.62 88 THR A N 1
ATOM 683 C CA . THR A 1 88 ? 7.527 11.265 6.263 1.00 85.62 88 THR A CA 1
ATOM 684 C C . THR A 1 88 ? 6.396 11.688 7.206 1.00 85.62 88 THR A C 1
ATOM 686 O O . THR A 1 88 ? 5.238 11.761 6.769 1.00 85.62 88 THR A O 1
ATOM 689 N N . PRO A 1 89 ? 6.680 11.981 8.490 1.00 82.06 89 PRO A N 1
ATOM 690 C CA . PRO A 1 89 ? 5.713 12.636 9.359 1.00 82.06 89 PRO A CA 1
ATOM 691 C C . PRO A 1 89 ? 5.507 14.076 8.880 1.00 82.06 89 PRO A C 1
ATOM 693 O O . PRO A 1 89 ? 6.466 14.826 8.718 1.00 82.06 89 PRO A O 1
ATOM 696 N N . ALA A 1 90 ? 4.256 14.471 8.670 1.00 72.38 90 ALA A N 1
ATOM 697 C CA . ALA A 1 90 ? 3.891 15.857 8.430 1.00 72.38 90 ALA A CA 1
ATOM 698 C C . ALA A 1 90 ? 3.268 16.416 9.713 1.00 72.38 90 ALA A C 1
ATOM 700 O O . ALA A 1 90 ? 2.213 15.958 10.167 1.00 72.38 90 ALA A O 1
ATOM 701 N N . THR A 1 91 ? 3.906 17.429 10.299 1.00 56.22 91 THR A N 1
ATOM 702 C CA . THR A 1 91 ? 3.209 18.308 11.238 1.00 56.22 91 THR A CA 1
ATOM 703 C C . THR A 1 91 ? 2.055 18.966 10.485 1.00 56.22 91 THR A C 1
ATOM 705 O O . THR A 1 91 ? 2.192 19.374 9.330 1.00 56.22 91 THR A O 1
ATOM 708 N N . ALA A 1 92 ? 0.874 19.006 11.100 1.00 48.06 92 ALA A N 1
ATOM 709 C CA . ALA A 1 92 ? -0.274 19.647 10.479 1.00 48.06 92 ALA A CA 1
ATOM 710 C C . ALA A 1 92 ? -0.024 21.160 10.438 1.00 48.06 92 ALA A C 1
ATOM 712 O O . ALA A 1 92 ? -0.185 21.838 11.452 1.00 48.06 92 ALA A O 1
ATOM 713 N N . ALA A 1 93 ? 0.377 21.679 9.273 1.00 39.03 93 ALA A N 1
ATOM 714 C CA . ALA A 1 93 ? 0.337 23.110 9.006 1.00 39.03 93 ALA A CA 1
ATOM 715 C C . ALA A 1 93 ? -1.090 23.599 9.292 1.00 39.03 93 ALA A C 1
ATOM 717 O O . ALA A 1 93 ? -2.034 23.056 8.717 1.00 39.03 93 ALA A O 1
ATOM 718 N N . ALA A 1 94 ? -1.198 24.531 10.246 1.00 36.19 94 ALA A N 1
ATOM 719 C CA . ALA A 1 94 ? -2.410 25.101 10.841 1.00 36.19 94 ALA A CA 1
ATOM 720 C C . ALA A 1 94 ? -3.737 24.485 10.356 1.00 36.19 94 ALA A C 1
ATOM 722 O O . ALA A 1 94 ? -4.293 24.884 9.331 1.00 36.19 94 ALA A O 1
ATOM 723 N N . ALA A 1 95 ? -4.279 23.538 11.129 1.00 36.56 95 ALA A N 1
ATOM 724 C CA . ALA A 1 95 ? -5.658 23.108 10.937 1.00 36.56 95 ALA A CA 1
ATOM 725 C C . ALA A 1 95 ? -6.580 24.336 11.020 1.00 36.56 95 ALA A C 1
ATOM 727 O O . ALA A 1 95 ? -6.547 25.063 12.014 1.00 36.56 95 ALA A O 1
ATOM 728 N N . ALA A 1 96 ? -7.394 24.561 9.985 1.00 34.25 96 ALA A N 1
ATOM 729 C CA . ALA A 1 96 ? -8.374 25.640 9.991 1.00 34.25 96 ALA A CA 1
ATOM 730 C C . ALA A 1 96 ? -9.295 25.502 11.224 1.00 34.25 96 ALA A C 1
ATOM 732 O O . ALA A 1 96 ? -9.761 24.390 11.508 1.00 34.25 96 ALA A O 1
ATOM 733 N N . PRO A 1 97 ? -9.554 26.586 11.976 1.00 33.75 97 PRO A N 1
ATOM 734 C CA . PRO A 1 97 ? -10.325 26.507 13.210 1.00 33.75 97 PRO A CA 1
ATOM 735 C C . PRO A 1 97 ? -11.792 26.183 12.892 1.00 33.75 97 PRO A C 1
ATOM 737 O O . PRO A 1 97 ? -12.451 26.934 12.178 1.00 33.75 97 PRO A O 1
ATOM 740 N N . GLY A 1 98 ? -12.307 25.063 13.416 1.00 35.53 98 GLY A N 1
ATOM 741 C CA . GLY A 1 98 ? -13.722 24.683 13.247 1.00 35.53 98 GLY A CA 1
ATOM 742 C C . GLY A 1 98 ? -14.047 23.190 13.093 1.00 35.53 98 GLY A C 1
ATOM 743 O O . GLY A 1 98 ? -15.161 22.862 12.693 1.00 35.53 98 GLY A O 1
ATOM 744 N N . GLY A 1 99 ? -13.114 22.269 13.369 1.00 37.09 99 GLY A N 1
ATOM 745 C CA . GLY A 1 99 ? -13.335 20.822 13.228 1.00 37.09 99 GLY A CA 1
ATOM 746 C C . GLY A 1 99 ? -13.227 20.035 14.536 1.00 37.09 99 GLY A C 1
ATOM 747 O O . GLY A 1 99 ? -12.166 19.489 14.832 1.00 37.09 99 GLY A O 1
ATOM 748 N N . 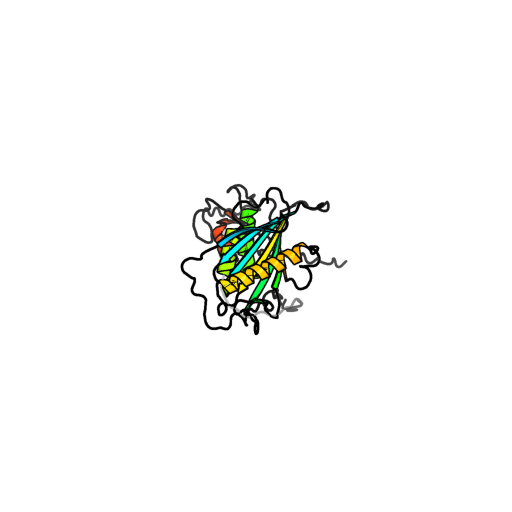GLU A 1 100 ? -14.326 19.898 15.283 1.00 39.78 100 GLU A N 1
ATOM 749 C CA . GLU A 1 100 ? -14.423 19.033 16.474 1.00 39.78 100 GLU A CA 1
ATOM 750 C C . GLU A 1 100 ? -14.399 17.530 16.107 1.00 39.78 100 GLU A C 1
ATOM 752 O O . GLU A 1 100 ? -15.427 16.855 16.133 1.00 39.78 100 GLU A O 1
ATOM 757 N N . ASN A 1 101 ? -13.231 17.023 15.692 1.00 44.53 101 ASN A N 1
ATOM 758 C CA . ASN A 1 101 ? -12.765 15.621 15.692 1.00 44.53 101 ASN A CA 1
ATOM 759 C C . ASN A 1 101 ? -11.533 15.512 14.768 1.00 44.53 101 ASN A C 1
ATOM 761 O O . ASN A 1 101 ? -11.610 14.954 13.669 1.00 44.53 101 ASN A O 1
ATOM 765 N N . SER A 1 102 ? -10.384 16.043 15.194 1.00 53.66 102 SER A N 1
ATOM 766 C CA . SER A 1 102 ? -9.110 15.954 14.462 1.00 53.66 102 SER A CA 1
ATOM 767 C C . SER A 1 102 ? -8.510 14.539 14.520 1.00 53.66 102 SER A C 1
ATOM 769 O O . SER A 1 102 ? -7.520 14.266 15.196 1.00 53.66 102 SER A O 1
ATOM 771 N N . GLY A 1 103 ? -9.138 13.609 13.799 1.00 64.56 103 GLY A N 1
ATOM 772 C CA . GLY A 1 103 ? -8.569 12.295 13.513 1.00 64.56 103 GLY A CA 1
ATOM 773 C C . GLY A 1 103 ? -7.284 12.393 12.685 1.00 64.56 103 GLY A C 1
ATOM 774 O O . GLY A 1 103 ? -7.081 13.357 11.948 1.00 64.56 103 GLY A O 1
ATOM 775 N N . GLY A 1 104 ? -6.416 11.388 12.807 1.00 81.88 104 GLY A N 1
ATOM 776 C CA . GLY A 1 104 ? -5.170 11.338 12.042 1.00 81.88 104 GLY A CA 1
ATOM 777 C C . GLY A 1 104 ? -5.389 11.051 10.552 1.00 81.88 104 GLY A C 1
ATOM 778 O O . GLY A 1 104 ? -6.442 10.566 10.136 1.00 81.88 104 GLY A O 1
ATOM 779 N N . GLU A 1 105 ? -4.366 11.289 9.740 1.00 87.38 105 GLU A N 1
ATOM 780 C CA . GLU A 1 105 ? -4.383 11.036 8.297 1.00 87.38 105 GLU A CA 1
ATOM 781 C C . GLU A 1 105 ? -3.162 10.217 7.861 1.00 87.38 105 GLU A C 1
ATOM 783 O O . GLU A 1 105 ? -2.032 10.516 8.245 1.00 87.38 105 GLU A O 1
ATOM 788 N N . ILE A 1 106 ? -3.379 9.220 7.001 1.00 89.62 106 ILE A N 1
ATOM 789 C CA . ILE A 1 106 ? -2.316 8.598 6.205 1.00 89.62 106 ILE A CA 1
ATOM 790 C C . ILE A 1 106 ? -2.592 8.915 4.738 1.00 89.62 106 ILE A C 1
ATOM 792 O O . ILE A 1 106 ? -3.643 8.552 4.213 1.00 89.62 106 ILE A O 1
ATOM 796 N N . LEU A 1 107 ? -1.647 9.568 4.071 1.00 89.94 107 LEU A N 1
ATOM 797 C CA . LEU A 1 107 ? -1.694 9.814 2.636 1.00 89.94 107 LEU A CA 1
ATOM 798 C C . LEU A 1 107 ? -0.670 8.915 1.951 1.00 89.94 107 LEU A C 1
ATOM 800 O O . LEU A 1 107 ? 0.519 9.022 2.238 1.00 89.94 107 LEU A O 1
ATOM 804 N N . VAL A 1 108 ? -1.119 8.039 1.059 1.00 91.69 108 VAL A N 1
ATOM 805 C CA . VAL A 1 108 ? -0.237 7.175 0.270 1.00 91.69 108 VAL A CA 1
ATOM 806 C C . VAL A 1 108 ? -0.113 7.744 -1.134 1.00 91.69 108 VAL A C 1
ATOM 808 O O . VAL A 1 108 ? -1.116 7.886 -1.832 1.00 91.69 108 VAL A O 1
ATOM 811 N N . HIS A 1 109 ? 1.112 8.061 -1.537 1.00 90.62 109 HIS A N 1
ATOM 812 C CA . HIS A 1 109 ? 1.497 8.289 -2.924 1.00 90.62 109 HIS A CA 1
ATOM 813 C C . HIS A 1 109 ? 2.113 6.987 -3.431 1.00 90.62 109 HIS A C 1
ATOM 815 O O . HIS A 1 109 ? 3.137 6.547 -2.911 1.00 90.62 109 HIS A O 1
ATOM 821 N N . TYR A 1 110 ? 1.465 6.351 -4.398 1.00 91.38 110 TYR A N 1
ATOM 822 C CA . TYR A 1 110 ? 1.875 5.065 -4.945 1.00 91.38 110 TYR A CA 1
ATOM 823 C C . TYR A 1 110 ? 2.195 5.225 -6.427 1.00 91.38 110 TYR A C 1
ATOM 825 O O . TYR A 1 110 ? 1.395 5.775 -7.185 1.00 91.38 110 TYR A O 1
ATOM 833 N N . ARG A 1 111 ? 3.362 4.733 -6.829 1.00 91.00 111 ARG A N 1
ATOM 834 C CA . ARG A 1 111 ? 3.796 4.611 -8.217 1.00 91.00 111 ARG A CA 1
ATOM 835 C C . ARG A 1 111 ? 4.099 3.144 -8.494 1.00 91.00 111 ARG A C 1
ATOM 837 O O . ARG A 1 111 ? 4.901 2.552 -7.778 1.00 91.00 111 ARG A O 1
ATOM 844 N N . CYS A 1 112 ? 3.514 2.580 -9.545 1.00 91.50 112 CYS A N 1
ATOM 845 C CA . CYS A 1 112 ? 3.911 1.284 -10.090 1.00 91.50 112 CYS A CA 1
ATOM 846 C C . CYS A 1 112 ? 4.525 1.492 -11.474 1.00 91.50 112 CYS A C 1
ATOM 848 O O . CYS A 1 112 ? 3.901 2.087 -12.348 1.00 91.50 112 CYS A O 1
ATOM 850 N N . THR A 1 113 ? 5.759 1.032 -11.666 1.00 92.31 113 THR A N 1
ATOM 851 C CA . THR A 1 113 ? 6.475 1.119 -12.944 1.00 92.31 113 THR A CA 1
ATOM 852 C C . THR A 1 113 ? 6.724 -0.293 -13.456 1.00 92.31 113 THR A C 1
ATOM 854 O O . THR A 1 113 ? 7.342 -1.106 -12.768 1.00 92.31 113 THR A O 1
ATOM 857 N N . HIS A 1 114 ? 6.234 -0.597 -14.652 1.00 91.81 114 HIS A N 1
ATOM 858 C CA . HIS A 1 114 ? 6.516 -1.862 -15.320 1.00 91.81 114 HIS A CA 1
ATOM 859 C C . HIS A 1 114 ? 7.807 -1.728 -16.132 1.00 91.81 114 HIS A C 1
ATOM 861 O O . HIS A 1 114 ? 8.015 -0.718 -16.806 1.00 91.81 114 HIS A O 1
ATOM 867 N N . PHE A 1 115 ? 8.677 -2.734 -16.041 1.00 92.12 115 PHE A N 1
ATOM 868 C CA . PHE A 1 115 ? 9.988 -2.760 -16.681 1.00 92.12 115 PHE A CA 1
ATOM 869 C C . PHE A 1 115 ? 10.112 -3.922 -17.669 1.00 92.12 115 PHE A C 1
ATOM 871 O O . PHE A 1 115 ? 9.652 -5.048 -17.440 1.00 92.12 115 PHE A O 1
ATOM 878 N N . LEU A 1 116 ? 10.772 -3.632 -18.782 1.00 90.88 116 LEU A N 1
ATOM 879 C CA . LEU A 1 116 ? 11.002 -4.498 -19.932 1.00 90.88 116 LEU A CA 1
ATOM 880 C C . LEU A 1 116 ? 12.514 -4.597 -20.172 1.00 90.88 116 LEU A C 1
ATOM 882 O O . LEU A 1 116 ? 13.243 -3.695 -19.773 1.00 90.88 116 LEU A O 1
ATOM 886 N N . ARG A 1 117 ? 13.004 -5.638 -20.861 1.00 90.00 117 ARG A N 1
ATOM 887 C CA . ARG A 1 117 ? 14.354 -5.568 -21.446 1.00 90.00 117 ARG A CA 1
ATOM 888 C C . ARG A 1 117 ? 14.351 -4.438 -22.482 1.00 90.00 117 ARG A C 1
ATOM 890 O O . ARG A 1 117 ? 13.394 -4.350 -23.254 1.00 90.00 117 ARG A O 1
ATOM 897 N N . ALA A 1 118 ? 15.392 -3.611 -22.513 1.00 87.25 118 ALA A N 1
ATOM 898 C CA . ALA A 1 118 ? 15.597 -2.697 -23.632 1.00 87.25 118 ALA A CA 1
ATOM 899 C C . ALA A 1 118 ? 15.758 -3.492 -24.945 1.00 87.25 118 ALA A C 1
ATOM 901 O O . ALA A 1 118 ? 16.335 -4.581 -24.969 1.00 87.25 118 ALA A O 1
ATOM 902 N N . ASN A 1 119 ? 15.224 -2.977 -26.052 1.00 79.44 119 ASN A N 1
ATOM 903 C CA . ASN A 1 119 ? 15.436 -3.571 -27.371 1.00 79.44 119 ASN A CA 1
ATOM 904 C C . ASN A 1 119 ? 16.561 -2.806 -28.077 1.00 79.44 119 ASN A C 1
ATOM 906 O O . ASN A 1 119 ? 16.440 -1.602 -28.274 1.00 79.44 119 ASN A O 1
ATOM 910 N N . GLY A 1 120 ? 17.624 -3.508 -28.482 1.00 69.44 120 GLY A N 1
ATOM 911 C CA . GLY A 1 120 ? 18.727 -2.926 -29.258 1.00 69.44 120 GLY A CA 1
ATOM 912 C C . GLY A 1 120 ? 19.824 -2.221 -28.449 1.00 69.44 120 GLY A C 1
ATOM 913 O O . GLY A 1 120 ? 20.664 -1.561 -29.053 1.00 69.44 120 GLY A O 1
ATOM 914 N N . GLY A 1 121 ? 19.840 -2.360 -27.119 1.00 62.81 121 GLY A N 1
ATOM 915 C CA . GLY A 1 121 ? 20.976 -1.938 -26.293 1.00 62.81 121 GLY A CA 1
ATOM 916 C C . GLY A 1 121 ? 22.212 -2.815 -26.531 1.00 62.81 121 GLY A C 1
ATOM 917 O O . GLY A 1 121 ? 22.092 -3.982 -26.904 1.00 62.81 121 GLY A O 1
ATOM 918 N N . ALA A 1 122 ? 23.405 -2.256 -26.303 1.00 65.75 122 ALA A N 1
ATOM 919 C CA . ALA A 1 122 ? 24.660 -3.019 -26.321 1.00 65.75 122 ALA A CA 1
ATOM 920 C C . ALA A 1 122 ? 24.826 -3.920 -25.079 1.00 65.75 122 ALA A C 1
ATOM 922 O O . ALA A 1 122 ? 25.633 -4.847 -25.094 1.00 65.75 122 ALA A O 1
ATOM 923 N N . ASP A 1 123 ? 24.057 -3.644 -24.020 1.00 78.19 123 ASP A N 1
ATOM 924 C CA . ASP A 1 123 ? 23.961 -4.446 -22.804 1.00 78.19 123 ASP A CA 1
ATOM 925 C C . ASP A 1 123 ? 22.621 -5.207 -22.782 1.00 78.19 123 ASP A C 1
ATOM 927 O O . ASP A 1 123 ? 21.537 -4.620 -22.749 1.00 78.19 123 ASP A O 1
ATOM 931 N N . ASP A 1 124 ? 22.700 -6.537 -22.792 1.00 81.31 124 ASP A N 1
ATOM 932 C CA . ASP A 1 124 ? 21.552 -7.456 -22.768 1.00 81.31 124 ASP A CA 1
ATOM 933 C C . ASP A 1 124 ? 20.771 -7.409 -21.432 1.00 81.31 124 ASP A C 1
ATOM 935 O O . ASP A 1 124 ? 19.649 -7.935 -21.323 1.00 81.31 124 ASP A O 1
ATOM 939 N N . ASP A 1 125 ? 21.376 -6.795 -20.407 1.00 87.69 125 ASP A N 1
ATOM 940 C CA . ASP A 1 125 ? 20.818 -6.597 -19.076 1.00 87.69 125 ASP A CA 1
ATOM 941 C C . ASP A 1 125 ? 20.318 -5.155 -18.817 1.00 87.69 125 ASP A C 1
ATOM 943 O O . ASP A 1 125 ? 19.892 -4.832 -17.701 1.00 87.69 125 ASP A O 1
ATOM 947 N N . GLU A 1 126 ? 20.242 -4.307 -19.849 1.00 90.12 126 GLU A N 1
ATOM 948 C CA . GLU A 1 126 ? 19.543 -3.019 -19.780 1.00 90.12 126 GLU A CA 1
ATOM 949 C C . GLU A 1 126 ? 18.009 -3.200 -19.706 1.00 90.12 126 GLU A C 1
ATOM 951 O O . GLU A 1 126 ? 17.408 -4.093 -20.323 1.00 90.12 126 GLU A O 1
ATOM 956 N N . VAL A 1 127 ? 17.344 -2.324 -18.942 1.00 91.25 127 VAL A N 1
ATOM 957 C CA . VAL A 1 127 ? 15.881 -2.297 -18.811 1.00 91.25 127 VAL A CA 1
ATOM 958 C C . VAL A 1 127 ? 15.303 -0.933 -19.165 1.00 91.25 127 VAL A C 1
ATOM 960 O O . VAL A 1 127 ? 15.864 0.103 -18.825 1.00 91.25 127 VAL A O 1
ATOM 963 N N . THR A 1 128 ? 14.131 -0.944 -19.791 1.00 90.94 128 THR A N 1
ATOM 964 C CA . THR A 1 128 ? 13.344 0.254 -20.103 1.00 90.94 128 THR A CA 1
ATOM 965 C C . THR A 1 128 ? 11.964 0.172 -19.453 1.00 90.94 128 THR A C 1
ATOM 967 O O . THR A 1 128 ? 11.503 -0.914 -19.086 1.00 90.94 128 THR A O 1
ATOM 970 N N . THR A 1 129 ? 11.301 1.310 -19.266 1.00 87.88 129 THR A N 1
ATOM 971 C CA . THR A 1 129 ? 9.927 1.352 -18.750 1.00 87.88 129 THR A CA 1
ATOM 972 C C . THR A 1 129 ? 8.918 0.993 -19.836 1.00 87.88 129 THR A C 1
ATOM 974 O O . THR A 1 129 ? 9.171 1.198 -21.021 1.00 87.88 129 THR A O 1
ATOM 977 N N . ASP A 1 130 ? 7.752 0.495 -19.434 1.00 80.50 130 ASP A N 1
ATOM 978 C CA . ASP A 1 130 ? 6.625 0.288 -20.348 1.00 80.50 130 ASP A CA 1
ATOM 979 C C . ASP A 1 130 ? 6.180 1.606 -21.021 1.00 80.50 130 ASP A C 1
ATOM 981 O O . ASP A 1 130 ? 6.332 2.688 -20.447 1.00 80.50 130 ASP A O 1
ATOM 985 N N . VAL A 1 131 ? 5.619 1.518 -22.231 1.00 76.44 131 VAL A N 1
ATOM 986 C CA . VAL A 1 131 ? 5.271 2.673 -23.088 1.00 76.44 131 VAL A CA 1
ATOM 987 C C . VAL A 1 131 ? 4.197 3.551 -22.441 1.00 76.44 131 VAL A C 1
ATOM 989 O O . VAL A 1 131 ? 4.225 4.772 -22.567 1.00 76.44 131 VAL A O 1
ATOM 992 N N . MET A 1 132 ? 3.291 2.932 -21.681 1.00 76.56 132 MET A N 1
ATOM 993 C CA . MET A 1 132 ? 2.262 3.623 -20.893 1.00 76.56 132 MET A CA 1
ATOM 994 C C . MET A 1 132 ? 2.824 4.379 -19.677 1.00 76.56 132 MET A C 1
ATOM 996 O O . MET A 1 132 ? 2.087 5.096 -19.000 1.00 76.56 132 MET A O 1
ATOM 1000 N N . GLY A 1 133 ? 4.119 4.231 -19.385 1.00 79.69 133 GLY A N 1
ATOM 1001 C CA . GLY A 1 133 ? 4.779 4.873 -18.260 1.00 79.69 133 GLY A CA 1
ATOM 1002 C C . GLY A 1 133 ? 4.331 4.331 -16.893 1.00 79.69 133 GLY A C 1
ATOM 1003 O O . GLY A 1 133 ? 3.777 3.235 -16.778 1.00 79.69 133 GLY A O 1
ATOM 1004 N N . PRO A 1 134 ? 4.623 5.068 -15.809 1.00 84.69 134 PRO A N 1
ATOM 1005 C CA . PRO A 1 134 ? 4.265 4.661 -14.457 1.00 84.69 134 PRO A CA 1
ATOM 1006 C C . PRO A 1 134 ? 2.782 4.906 -14.140 1.00 84.69 134 PRO A C 1
ATOM 1008 O O . PRO A 1 134 ? 2.293 6.029 -14.252 1.00 84.69 134 PRO A O 1
ATOM 1011 N N . LYS A 1 135 ? 2.092 3.891 -13.607 1.00 86.44 135 LYS A N 1
ATOM 1012 C CA . LYS A 1 135 ? 0.756 4.051 -13.010 1.00 86.44 135 LYS A CA 1
ATOM 1013 C C . LYS A 1 135 ? 0.889 4.806 -11.679 1.00 86.44 135 LYS A C 1
ATOM 1015 O O . LYS A 1 135 ? 1.625 4.365 -10.792 1.00 86.44 135 LYS A O 1
ATOM 1020 N N . LEU A 1 136 ? 0.203 5.943 -11.537 1.00 88.12 136 LEU A N 1
ATOM 1021 C CA . LEU A 1 136 ? 0.252 6.815 -10.353 1.00 88.12 136 LEU A CA 1
ATOM 1022 C C . LEU A 1 136 ? -1.087 6.818 -9.607 1.00 88.12 136 LEU A C 1
ATOM 1024 O O . LEU A 1 136 ? -2.147 6.924 -10.218 1.00 88.12 136 LEU A O 1
ATOM 1028 N N . ALA A 1 137 ? -1.044 6.786 -8.276 1.00 87.00 137 ALA A N 1
ATOM 1029 C CA . ALA A 1 137 ? -2.235 6.890 -7.439 1.00 87.00 137 ALA A CA 1
ATOM 1030 C C . ALA A 1 137 ? -1.973 7.616 -6.112 1.00 87.00 137 ALA A C 1
ATOM 1032 O O . ALA A 1 137 ? -0.899 7.522 -5.510 1.00 87.00 137 ALA A O 1
ATOM 1033 N N . ARG A 1 138 ? -3.001 8.311 -5.620 1.00 89.06 138 ARG A N 1
ATOM 1034 C CA . ARG A 1 138 ? -3.026 9.015 -4.337 1.00 89.06 138 ARG A CA 1
ATOM 1035 C C . ARG A 1 138 ? -4.221 8.569 -3.496 1.00 89.06 138 ARG A C 1
ATOM 1037 O O . ARG A 1 138 ? -5.356 8.987 -3.726 1.00 89.06 138 ARG A O 1
ATOM 1044 N N . VAL A 1 139 ? -3.957 7.772 -2.463 1.00 89.50 139 VAL A N 1
ATOM 1045 C CA . VAL A 1 139 ? -4.990 7.238 -1.562 1.00 89.50 139 VAL A CA 1
ATOM 1046 C C . VAL A 1 139 ? -4.920 7.926 -0.204 1.00 89.50 139 VAL A C 1
ATOM 1048 O O . VAL A 1 139 ? -3.897 7.882 0.480 1.00 89.50 139 VAL A O 1
ATOM 1051 N N . ARG A 1 140 ? -6.023 8.557 0.202 1.00 90.19 140 ARG A N 1
ATOM 1052 C CA . ARG A 1 140 ? -6.171 9.243 1.488 1.00 90.19 140 ARG A CA 1
ATOM 1053 C C . ARG A 1 140 ? -6.949 8.369 2.466 1.00 90.19 140 ARG A C 1
ATOM 1055 O O . ARG A 1 140 ? -8.127 8.081 2.256 1.00 90.19 140 ARG A O 1
ATOM 1062 N N . PHE A 1 141 ? -6.301 7.988 3.559 1.00 89.56 141 PHE A N 1
ATOM 1063 C CA . PHE A 1 141 ? -6.901 7.251 4.662 1.00 89.56 141 PHE A CA 1
ATOM 1064 C C . PHE A 1 141 ? -7.139 8.171 5.858 1.00 89.56 141 PHE A C 1
ATOM 1066 O O . PHE A 1 141 ? -6.199 8.702 6.452 1.00 89.56 141 PHE A O 1
ATOM 1073 N N . HIS A 1 142 ? -8.399 8.304 6.258 1.00 87.81 142 HIS A N 1
ATOM 1074 C CA . HIS A 1 142 ? -8.780 8.986 7.489 1.00 87.81 142 HIS A CA 1
ATOM 1075 C C . HIS A 1 142 ? -8.793 7.994 8.654 1.00 87.81 142 HIS A C 1
ATOM 1077 O O . HIS A 1 142 ? -9.460 6.956 8.594 1.00 87.81 142 HIS A O 1
ATOM 1083 N N . LEU A 1 143 ? -8.074 8.325 9.724 1.00 83.38 143 LEU A N 1
ATOM 1084 C CA . LEU A 1 143 ? -8.016 7.559 10.963 1.00 83.38 143 LEU A CA 1
ATOM 1085 C C . LEU A 1 143 ? -8.999 8.148 11.985 1.00 83.38 143 LEU A C 1
ATOM 1087 O O . LEU A 1 143 ? -8.999 9.361 12.203 1.00 83.38 143 LEU A O 1
ATOM 1091 N N . PRO A 1 144 ? -9.805 7.327 12.677 1.00 73.94 144 PRO A N 1
ATOM 1092 C CA . PRO A 1 144 ? -10.559 7.792 13.838 1.00 73.94 144 PRO A CA 1
ATOM 1093 C C . PRO A 1 144 ? -9.633 8.365 14.924 1.00 73.94 144 PRO A C 1
ATOM 1095 O O . PRO A 1 144 ? -8.532 7.860 15.125 1.00 73.94 144 PRO A O 1
ATOM 1098 N N . ALA A 1 145 ? -10.089 9.374 15.675 1.00 68.19 145 ALA A N 1
ATOM 1099 C CA . ALA A 1 145 ? -9.279 10.060 16.697 1.00 68.19 145 ALA A CA 1
ATOM 1100 C C . ALA A 1 145 ? -8.745 9.147 17.827 1.00 68.19 145 ALA A C 1
ATOM 1102 O O . ALA A 1 145 ? -7.794 9.501 18.513 1.00 68.19 145 ALA A O 1
ATOM 1103 N N . HIS A 1 146 ? -9.328 7.957 18.002 1.00 64.69 146 HIS A N 1
ATOM 1104 C CA . HIS A 1 146 ? -8.910 6.933 18.967 1.00 64.69 146 HIS A CA 1
ATOM 1105 C C . HIS A 1 146 ? -8.034 5.816 18.354 1.00 64.69 146 HIS A C 1
ATOM 1107 O O . HIS A 1 146 ? -7.771 4.812 19.012 1.00 64.69 146 HIS A O 1
ATOM 1113 N N . ALA A 1 147 ? -7.616 5.932 17.087 1.00 64.12 147 ALA A N 1
ATOM 1114 C CA . ALA A 1 147 ? -6.843 4.897 16.401 1.00 64.12 147 ALA A CA 1
ATOM 1115 C C . ALA A 1 147 ? -5.429 4.748 16.993 1.00 64.12 147 ALA A C 1
ATOM 1117 O O . ALA A 1 147 ? -4.586 5.642 16.902 1.00 64.12 147 ALA A O 1
ATOM 1118 N N . ALA A 1 148 ? -5.144 3.584 17.573 1.00 57.53 148 ALA A N 1
ATOM 1119 C CA . ALA A 1 148 ? -3.916 3.336 18.311 1.00 57.53 148 ALA A CA 1
ATOM 1120 C C . ALA A 1 148 ? -2.720 2.983 17.411 1.00 57.53 148 ALA A C 1
ATOM 1122 O O . ALA A 1 148 ? -2.528 1.827 17.018 1.00 57.53 148 ALA A O 1
ATOM 1123 N N . GLY A 1 149 ? -1.841 3.967 17.209 1.00 66.44 149 GLY A N 1
ATOM 1124 C CA . GLY A 1 149 ? -0.473 3.776 16.728 1.00 66.44 149 GLY A CA 1
ATOM 1125 C C . GLY A 1 149 ? -0.352 3.581 15.215 1.00 66.44 149 GLY A C 1
ATOM 1126 O O . GLY A 1 149 ? -0.735 2.548 14.662 1.00 66.44 149 GLY A O 1
ATOM 1127 N N . THR A 1 150 ? 0.296 4.548 14.564 1.00 70.81 150 THR A N 1
ATOM 1128 C CA . THR A 1 150 ? 0.435 4.665 13.105 1.00 70.81 150 THR A CA 1
ATOM 1129 C C . THR A 1 150 ? 0.885 3.374 12.423 1.00 70.81 150 THR A C 1
ATOM 1131 O O . THR A 1 150 ? 0.338 3.026 11.388 1.00 70.81 150 THR A O 1
ATOM 1134 N N . THR A 1 151 ? 1.807 2.600 13.007 1.00 77.06 151 THR A N 1
ATOM 1135 C CA . THR A 1 151 ? 2.283 1.325 12.434 1.00 77.06 151 THR A CA 1
ATOM 1136 C C . THR A 1 151 ? 1.163 0.312 12.172 1.00 77.06 151 THR A C 1
ATOM 1138 O O . THR A 1 151 ? 1.168 -0.354 11.141 1.00 77.06 151 THR A O 1
ATOM 1141 N N . ARG A 1 152 ? 0.183 0.184 13.078 1.00 80.94 152 ARG A N 1
ATOM 1142 C CA . ARG A 1 152 ? -0.935 -0.761 12.895 1.00 80.94 152 ARG A CA 1
ATOM 1143 C C . ARG A 1 152 ? -1.915 -0.252 11.840 1.00 80.94 152 ARG A C 1
ATOM 1145 O O . ARG A 1 152 ? -2.421 -1.040 11.047 1.00 80.94 152 ARG A O 1
ATOM 1152 N N . SER A 1 153 ? -2.131 1.061 11.802 1.00 87.38 153 SER A N 1
ATOM 1153 C CA . SER A 1 153 ? -2.897 1.715 10.742 1.00 87.38 153 SER A CA 1
ATOM 1154 C C . SER A 1 153 ? -2.212 1.539 9.383 1.00 87.38 153 SER A C 1
ATOM 1156 O O . SER A 1 153 ? -2.862 1.146 8.430 1.00 87.38 153 SER A O 1
ATOM 1158 N N . LEU A 1 154 ? -0.890 1.699 9.288 1.00 88.69 154 LEU A N 1
ATOM 1159 C CA . LEU A 1 154 ? -0.123 1.461 8.061 1.00 88.69 154 LEU A CA 1
ATOM 1160 C C . LEU A 1 154 ? -0.235 0.006 7.574 1.00 88.69 154 LEU A C 1
ATOM 1162 O O . LEU A 1 154 ? -0.352 -0.223 6.374 1.00 88.69 154 LEU A O 1
ATOM 1166 N N . GLN A 1 155 ? -0.271 -0.982 8.475 1.00 88.56 155 GLN A N 1
ATOM 1167 C CA . GLN A 1 155 ? -0.531 -2.381 8.099 1.00 88.56 155 GLN A CA 1
ATOM 1168 C C . GLN A 1 155 ? -1.934 -2.573 7.500 1.00 88.56 155 GLN A C 1
ATOM 1170 O O . GLN A 1 155 ? -2.075 -3.243 6.480 1.00 88.56 155 GLN A O 1
ATOM 1175 N N . LEU A 1 156 ? -2.967 -1.961 8.092 1.00 89.31 156 LEU A N 1
ATOM 1176 C CA . LEU A 1 156 ? -4.330 -1.997 7.545 1.00 89.31 156 LEU A CA 1
ATOM 1177 C C . LEU A 1 156 ? -4.457 -1.206 6.234 1.00 89.31 156 LEU A C 1
ATOM 1179 O O . LEU A 1 156 ? -5.194 -1.633 5.350 1.00 89.31 156 LEU A O 1
ATOM 1183 N N . ALA A 1 157 ? -3.720 -0.101 6.084 1.00 91.38 157 ALA A N 1
ATOM 1184 C CA . ALA A 1 157 ? -3.674 0.687 4.857 1.00 91.38 157 ALA A CA 1
ATOM 1185 C C . ALA A 1 157 ? -3.142 -0.160 3.694 1.00 91.38 157 ALA A C 1
ATOM 1187 O O . ALA A 1 157 ? -3.844 -0.312 2.703 1.00 91.38 157 ALA A O 1
ATOM 1188 N N . GLY A 1 158 ? -1.988 -0.821 3.843 1.00 90.62 158 GLY A N 1
ATOM 1189 C CA . GLY A 1 158 ? -1.456 -1.722 2.809 1.00 90.62 158 GLY A CA 1
ATOM 1190 C C . GLY A 1 158 ? -2.371 -2.902 2.471 1.00 90.62 158 GLY A C 1
ATOM 1191 O O . GLY A 1 158 ? -2.406 -3.348 1.327 1.00 90.62 158 GLY A O 1
ATOM 1192 N N . ALA A 1 159 ? -3.160 -3.379 3.438 1.00 89.88 159 ALA A N 1
ATOM 1193 C CA . ALA A 1 159 ? -4.200 -4.377 3.191 1.00 89.88 159 ALA A CA 1
ATOM 1194 C C . ALA A 1 159 ? -5.360 -3.807 2.346 1.00 89.88 159 ALA A C 1
ATOM 1196 O O . ALA A 1 159 ? -5.864 -4.487 1.456 1.00 89.88 159 ALA A O 1
ATOM 1197 N N . ALA A 1 160 ? -5.755 -2.554 2.596 1.00 90.38 160 ALA A N 1
ATOM 1198 C CA . ALA A 1 160 ? -6.775 -1.841 1.829 1.00 90.38 160 ALA A CA 1
ATOM 1199 C C . ALA A 1 160 ? -6.293 -1.383 0.438 1.00 90.38 160 ALA A C 1
ATOM 1201 O O . ALA A 1 160 ? -7.121 -1.247 -0.455 1.00 90.38 160 ALA A O 1
ATOM 1202 N N . LEU A 1 161 ? -4.986 -1.174 0.231 1.00 90.44 161 LEU A N 1
ATOM 1203 C CA . LEU A 1 161 ? -4.403 -0.873 -1.086 1.00 90.44 161 LEU A CA 1
ATOM 1204 C C . LEU A 1 161 ? -4.420 -2.077 -2.033 1.00 90.44 161 LEU A C 1
ATOM 1206 O O . LEU A 1 161 ? -4.514 -1.891 -3.242 1.00 90.44 161 LEU A O 1
ATOM 1210 N N . ALA A 1 162 ? -4.351 -3.301 -1.506 1.00 87.31 162 ALA A N 1
ATOM 1211 C CA . ALA A 1 162 ? -4.251 -4.516 -2.312 1.00 87.31 162 ALA A CA 1
ATOM 1212 C C . ALA A 1 162 ? -5.338 -4.667 -3.404 1.00 87.31 162 ALA A C 1
ATOM 1214 O O . ALA A 1 162 ? -4.966 -4.947 -4.542 1.00 87.31 162 ALA A O 1
ATOM 1215 N N . PRO A 1 163 ? -6.641 -4.460 -3.131 1.00 85.19 163 PRO A N 1
ATOM 1216 C CA . PRO A 1 163 ? -7.686 -4.476 -4.161 1.00 85.19 163 PRO A CA 1
ATOM 1217 C C . PRO A 1 163 ? -7.869 -3.147 -4.916 1.00 85.19 163 PRO A C 1
ATOM 1219 O O . PRO A 1 163 ? -8.772 -3.060 -5.737 1.00 85.19 163 PRO A O 1
ATOM 1222 N N . LEU A 1 164 ? -7.100 -2.102 -4.592 1.00 84.56 164 LEU A N 1
ATOM 1223 C CA . LEU A 1 164 ? -7.220 -0.777 -5.214 1.00 84.56 164 LEU A CA 1
ATOM 1224 C C . LEU A 1 164 ? -6.108 -0.511 -6.225 1.00 84.56 164 LEU A C 1
ATOM 1226 O O . LEU A 1 164 ? -6.383 0.042 -7.274 1.00 84.56 164 LEU A O 1
ATOM 1230 N N . LEU A 1 165 ? -4.862 -0.847 -5.876 1.00 86.94 165 LEU A N 1
ATOM 1231 C CA . LEU A 1 165 ? -3.668 -0.398 -6.599 1.00 86.94 165 LEU A CA 1
ATOM 1232 C C . LEU A 1 165 ? -2.717 -1.521 -7.014 1.00 86.94 165 LEU A C 1
ATOM 1234 O O . LEU A 1 165 ? -1.832 -1.280 -7.828 1.00 86.94 165 LEU A O 1
ATOM 1238 N N . TYR A 1 166 ? -2.800 -2.705 -6.398 1.00 86.94 166 TYR A N 1
ATOM 1239 C CA . TYR A 1 166 ? -1.839 -3.773 -6.681 1.00 86.94 166 TYR A CA 1
ATOM 1240 C C . TYR A 1 166 ? -2.331 -4.619 -7.865 1.00 86.94 166 TYR A C 1
ATOM 1242 O O . TYR A 1 166 ? -3.408 -5.224 -7.732 1.00 86.94 166 TYR A O 1
ATOM 1250 N N . PRO A 1 167 ? -1.529 -4.737 -8.949 1.00 86.50 167 PRO A N 1
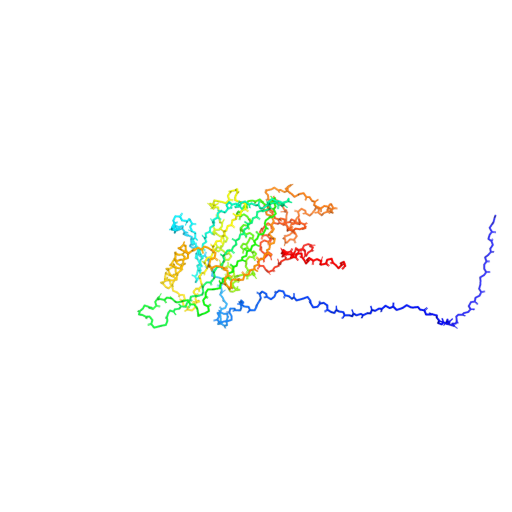ATOM 1251 C CA . PRO A 1 167 ? -1.748 -5.693 -10.031 1.00 86.50 167 PRO A CA 1
ATOM 1252 C C . PRO A 1 167 ? -2.117 -7.070 -9.489 1.00 86.50 167 PRO A C 1
ATOM 1254 O O . PRO A 1 167 ? -1.471 -7.570 -8.559 1.00 86.50 167 PRO A O 1
ATOM 1257 N N . SER A 1 168 ? -3.159 -7.689 -10.044 1.00 84.06 168 SER A N 1
ATOM 1258 C CA . SER A 1 168 ? -3.769 -8.900 -9.474 1.00 84.06 168 SER A CA 1
ATOM 1259 C C . SER A 1 168 ? -2.749 -10.025 -9.285 1.00 84.06 168 SER A C 1
ATOM 1261 O O . SER A 1 168 ? -2.697 -10.641 -8.217 1.00 84.06 168 SER A O 1
ATOM 1263 N N . ARG A 1 169 ? -1.871 -10.208 -10.279 1.00 84.69 169 ARG A N 1
ATOM 1264 C CA . ARG A 1 169 ? -0.764 -11.177 -10.294 1.00 84.69 169 ARG A CA 1
ATOM 1265 C C . ARG A 1 169 ? 0.293 -10.945 -9.203 1.00 84.69 169 ARG A C 1
ATOM 1267 O O . ARG A 1 169 ? 0.801 -11.912 -8.646 1.00 84.69 169 ARG A O 1
ATOM 1274 N N . PHE A 1 170 ? 0.590 -9.689 -8.858 1.00 87.31 170 PHE A N 1
ATOM 1275 C CA . PHE A 1 170 ? 1.665 -9.308 -7.922 1.00 87.31 170 PHE A CA 1
ATOM 1276 C C . PHE A 1 170 ? 1.153 -8.884 -6.533 1.00 87.31 170 PHE A C 1
ATOM 1278 O O . PHE A 1 170 ? 1.929 -8.551 -5.634 1.00 87.31 170 PHE A O 1
ATOM 1285 N N . ARG A 1 171 ? -0.168 -8.942 -6.310 1.00 87.62 171 ARG A N 1
ATOM 1286 C CA . ARG A 1 171 ? -0.846 -8.530 -5.069 1.00 87.62 171 ARG A CA 1
ATOM 1287 C C . ARG A 1 171 ? -0.276 -9.182 -3.806 1.00 87.62 171 ARG A C 1
ATOM 1289 O O . ARG A 1 171 ? -0.224 -8.529 -2.762 1.00 87.62 171 ARG A O 1
ATOM 1296 N N . ALA A 1 172 ? 0.151 -10.444 -3.879 1.00 87.12 172 ALA A N 1
ATOM 1297 C CA . ALA A 1 172 ? 0.747 -11.157 -2.748 1.00 87.12 172 ALA A CA 1
ATOM 1298 C C . ALA A 1 172 ? 2.143 -10.616 -2.384 1.00 87.12 172 ALA A C 1
ATOM 1300 O O . ALA A 1 172 ? 2.392 -10.314 -1.215 1.00 87.12 172 ALA A O 1
ATOM 1301 N N . GLU A 1 173 ? 3.014 -10.431 -3.379 1.00 89.69 173 GLU A N 1
ATOM 1302 C CA . GLU A 1 173 ? 4.379 -9.909 -3.223 1.00 89.69 173 GLU A CA 1
ATOM 1303 C C . GLU A 1 173 ? 4.369 -8.464 -2.716 1.00 89.69 173 GLU A C 1
ATOM 1305 O O . GLU A 1 173 ? 4.984 -8.152 -1.696 1.00 89.69 173 GLU A O 1
ATOM 1310 N N . LEU A 1 174 ? 3.580 -7.594 -3.357 1.00 91.69 174 LEU A N 1
ATOM 1311 C CA . LEU A 1 174 ? 3.414 -6.191 -2.967 1.00 91.69 174 LEU A CA 1
ATOM 1312 C C . LEU A 1 174 ? 2.872 -6.057 -1.534 1.00 91.69 174 LEU A C 1
ATOM 1314 O O . LEU A 1 174 ? 3.330 -5.206 -0.766 1.00 91.69 174 LEU A O 1
ATOM 1318 N N . ARG A 1 175 ? 1.953 -6.943 -1.120 1.00 89.88 175 ARG A N 1
ATOM 1319 C CA . ARG A 1 175 ? 1.468 -7.006 0.268 1.00 89.88 175 ARG A CA 1
ATOM 1320 C C . ARG A 1 175 ? 2.545 -7.486 1.242 1.00 89.88 175 ARG A C 1
ATOM 1322 O O . ARG A 1 175 ? 2.617 -6.951 2.351 1.00 89.88 175 ARG A O 1
ATOM 1329 N N . ALA A 1 176 ? 3.351 -8.478 0.869 1.00 89.00 176 ALA A N 1
ATOM 1330 C CA . ALA A 1 176 ? 4.440 -8.989 1.700 1.00 89.00 176 ALA A CA 1
ATOM 1331 C C . ALA A 1 176 ? 5.517 -7.913 1.920 1.00 89.00 176 ALA A C 1
ATOM 1333 O O . ALA A 1 176 ? 5.835 -7.600 3.070 1.00 89.00 176 ALA A O 1
ATOM 1334 N N . MET A 1 177 ? 5.973 -7.270 0.840 1.00 91.38 177 MET A N 1
ATOM 1335 C CA . MET A 1 177 ? 6.929 -6.161 0.884 1.00 91.38 177 MET A CA 1
ATOM 1336 C C . MET A 1 177 ? 6.415 -4.998 1.735 1.00 91.38 177 MET A C 1
ATOM 1338 O O . MET A 1 177 ? 7.090 -4.606 2.685 1.00 91.38 177 MET A O 1
ATOM 1342 N N . TRP A 1 178 ? 5.189 -4.510 1.499 1.00 92.06 178 TRP A N 1
ATOM 1343 C CA . TRP A 1 178 ? 4.585 -3.470 2.343 1.00 92.06 178 TRP A CA 1
ATOM 1344 C C . TRP A 1 178 ? 4.576 -3.869 3.826 1.00 92.06 178 TRP A C 1
ATOM 1346 O O . TRP A 1 178 ? 4.962 -3.089 4.699 1.00 92.06 178 TRP A O 1
ATOM 1356 N N . SER A 1 179 ? 4.138 -5.096 4.126 1.00 88.56 179 SER A N 1
ATOM 1357 C CA . SER A 1 179 ? 4.011 -5.589 5.503 1.00 88.56 179 SER A CA 1
ATOM 1358 C C . SER A 1 179 ? 5.350 -5.619 6.241 1.00 88.56 179 SER A C 1
ATOM 1360 O O . SER A 1 179 ? 5.375 -5.357 7.446 1.00 88.56 179 SER A O 1
ATOM 1362 N N . ALA A 1 180 ? 6.440 -5.908 5.529 1.00 87.25 180 ALA A N 1
ATOM 1363 C CA . ALA A 1 180 ? 7.793 -5.916 6.066 1.00 87.25 180 ALA A CA 1
ATOM 1364 C C . ALA A 1 180 ? 8.405 -4.509 6.172 1.00 87.25 180 ALA A C 1
ATOM 1366 O O . ALA A 1 180 ? 8.951 -4.153 7.216 1.00 87.25 180 ALA A O 1
ATOM 1367 N N . LEU A 1 181 ? 8.236 -3.663 5.152 1.00 88.00 181 LEU A N 1
ATOM 1368 C CA . LEU A 1 181 ? 8.729 -2.280 5.149 1.00 88.00 181 LEU A CA 1
ATOM 1369 C C . LEU A 1 181 ? 8.118 -1.438 6.277 1.00 88.00 181 LEU A C 1
ATOM 1371 O O . LEU A 1 181 ? 8.795 -0.581 6.852 1.00 88.00 181 LEU A O 1
ATOM 1375 N N . VAL A 1 182 ? 6.866 -1.720 6.650 1.00 85.69 182 VAL A N 1
ATOM 1376 C CA . VAL A 1 182 ? 6.136 -1.069 7.753 1.00 85.69 182 VAL A CA 1
ATOM 1377 C C . VAL A 1 182 ? 6.521 -1.604 9.148 1.00 85.69 182 VAL A C 1
ATOM 1379 O O . VAL A 1 182 ? 6.081 -1.046 10.157 1.00 85.69 182 VAL A O 1
ATOM 1382 N N . VAL A 1 183 ? 7.374 -2.631 9.271 1.00 70.19 183 VAL A N 1
ATOM 1383 C CA . VAL A 1 183 ? 7.884 -3.094 10.582 1.00 70.19 183 VAL A CA 1
ATOM 1384 C C . VAL A 1 183 ? 8.584 -1.942 11.333 1.00 70.19 183 VAL A C 1
ATOM 1386 O O . VAL A 1 183 ? 8.998 -0.948 10.741 1.00 70.19 183 VAL A O 1
ATOM 1389 N N . LYS A 1 184 ? 8.635 -2.027 12.671 1.00 61.22 184 LYS A N 1
ATOM 1390 C CA . LYS A 1 184 ? 9.029 -0.952 13.609 1.00 61.22 184 LYS A CA 1
ATOM 1391 C C . LYS A 1 184 ? 10.216 -0.081 13.138 1.00 61.22 184 LYS A C 1
ATOM 1393 O O . LYS A 1 184 ? 11.155 -0.556 12.507 1.00 61.22 184 LYS A O 1
ATOM 1398 N N . GLY A 1 185 ? 10.197 1.195 13.529 1.00 62.56 185 GLY A N 1
ATOM 1399 C CA . GLY A 1 185 ? 11.332 2.120 13.378 1.00 62.56 185 GLY A CA 1
ATOM 1400 C C . GLY A 1 185 ? 11.025 3.418 12.628 1.00 62.56 185 GLY A C 1
ATOM 1401 O O . GLY A 1 185 ? 11.809 4.351 12.717 1.00 62.56 185 GLY A O 1
ATOM 1402 N N . TRP A 1 186 ? 9.879 3.533 11.952 1.00 72.44 186 TRP A N 1
ATOM 1403 C CA . TRP A 1 186 ? 9.472 4.799 11.331 1.00 72.44 186 TRP A CA 1
ATOM 1404 C C . TRP A 1 186 ? 9.103 5.870 12.383 1.00 72.44 186 TRP A C 1
ATOM 1406 O O . TRP A 1 186 ? 8.299 5.570 13.280 1.00 72.44 186 TRP A O 1
ATOM 1416 N N . PRO A 1 187 ? 9.602 7.121 12.270 1.00 64.88 187 PRO A N 1
ATOM 1417 C CA . PRO A 1 187 ? 9.385 8.202 13.239 1.00 64.88 187 PRO A CA 1
ATOM 1418 C C . PRO A 1 187 ? 7.987 8.831 13.090 1.00 64.88 187 PRO A C 1
ATOM 1420 O O . PRO A 1 187 ? 7.819 9.986 12.728 1.00 64.88 187 PRO A O 1
ATOM 1423 N N . THR A 1 188 ? 6.947 8.045 13.365 1.00 66.44 188 THR A N 1
ATOM 1424 C CA . THR A 1 188 ? 5.530 8.423 13.171 1.00 66.44 188 THR A CA 1
ATOM 1425 C C . THR A 1 188 ? 4.804 8.790 14.471 1.00 66.44 188 THR A C 1
ATOM 1427 O O . THR A 1 188 ? 3.575 8.876 14.494 1.00 66.44 188 THR A O 1
ATOM 1430 N N . ARG A 1 189 ? 5.536 8.972 15.580 1.00 65.88 189 ARG A N 1
ATOM 1431 C CA . ARG A 1 189 ? 4.963 9.361 16.882 1.00 65.88 189 ARG A CA 1
ATOM 1432 C C . ARG A 1 189 ? 4.508 10.821 16.843 1.00 65.88 189 ARG A C 1
ATOM 1434 O O . ARG A 1 189 ? 5.250 11.674 16.381 1.00 65.88 189 ARG A O 1
ATOM 1441 N N . GLY A 1 190 ? 3.302 11.101 17.340 1.00 64.81 190 GLY A N 1
ATOM 1442 C CA . GLY A 1 190 ? 2.751 12.462 17.445 1.00 64.81 190 GLY A CA 1
ATOM 1443 C C . GLY A 1 190 ? 2.335 13.121 16.121 1.00 64.81 190 GLY A C 1
ATOM 1444 O O . GLY A 1 190 ? 1.684 14.160 16.147 1.00 64.81 190 GLY A O 1
ATOM 1445 N N . ALA A 1 191 ? 2.656 12.528 14.969 1.00 70.56 191 ALA A N 1
ATOM 1446 C CA . ALA A 1 191 ? 2.299 13.074 13.666 1.00 70.56 191 ALA A CA 1
ATOM 1447 C C . ALA A 1 191 ? 0.791 12.929 13.393 1.00 70.56 191 ALA A C 1
ATOM 1449 O O . ALA A 1 191 ? 0.284 11.817 13.249 1.00 70.56 191 ALA A O 1
ATOM 1450 N N . ALA A 1 192 ? 0.085 14.058 13.284 1.00 76.94 192 ALA A N 1
ATOM 1451 C CA . ALA A 1 192 ? -1.328 14.087 12.899 1.00 76.94 192 ALA A CA 1
ATOM 1452 C C . ALA A 1 192 ? -1.544 13.629 11.445 1.00 76.94 192 ALA A C 1
ATOM 1454 O O . ALA A 1 192 ? -2.577 13.043 11.129 1.00 76.94 192 ALA A O 1
ATOM 1455 N N . ARG A 1 193 ? -0.558 13.854 10.567 1.00 84.69 193 ARG A N 1
ATOM 1456 C CA . ARG A 1 193 ? -0.556 13.384 9.181 1.00 84.69 193 ARG A CA 1
ATOM 1457 C C . ARG A 1 193 ? 0.745 12.650 8.881 1.00 84.69 193 ARG A C 1
ATOM 1459 O O . ARG A 1 193 ? 1.827 13.092 9.258 1.00 84.69 193 ARG A O 1
ATOM 1466 N N . VAL A 1 194 ? 0.648 11.530 8.181 1.00 87.31 194 VAL A N 1
ATOM 1467 C CA . VAL A 1 194 ? 1.799 10.753 7.719 1.00 87.31 194 VAL A CA 1
ATOM 1468 C C . VAL A 1 194 ? 1.673 10.562 6.219 1.00 87.31 194 VAL A C 1
ATOM 1470 O O . VAL A 1 194 ? 0.650 10.079 5.739 1.00 87.31 194 VAL A O 1
ATOM 1473 N N . VAL A 1 195 ? 2.705 10.956 5.479 1.00 88.75 195 VAL A N 1
ATOM 1474 C CA . VAL A 1 195 ? 2.786 10.724 4.036 1.00 88.75 195 VAL A CA 1
ATOM 1475 C C . VAL A 1 195 ? 3.679 9.512 3.804 1.00 88.75 195 VAL A C 1
ATOM 1477 O O . VAL A 1 195 ? 4.771 9.420 4.365 1.00 88.75 195 VAL A O 1
ATOM 1480 N N . VAL A 1 196 ? 3.186 8.565 3.014 1.00 90.62 196 VAL A N 1
ATOM 1481 C CA . VAL A 1 196 ? 3.899 7.356 2.606 1.00 90.62 196 VAL A CA 1
ATOM 1482 C C . VAL A 1 196 ? 4.091 7.435 1.104 1.00 90.62 196 VAL A C 1
ATOM 1484 O O . VAL A 1 196 ? 3.110 7.413 0.365 1.00 90.62 196 VAL A O 1
ATOM 1487 N N . THR A 1 197 ? 5.336 7.515 0.656 1.00 90.25 197 THR A N 1
ATOM 1488 C CA . THR A 1 197 ? 5.668 7.446 -0.768 1.00 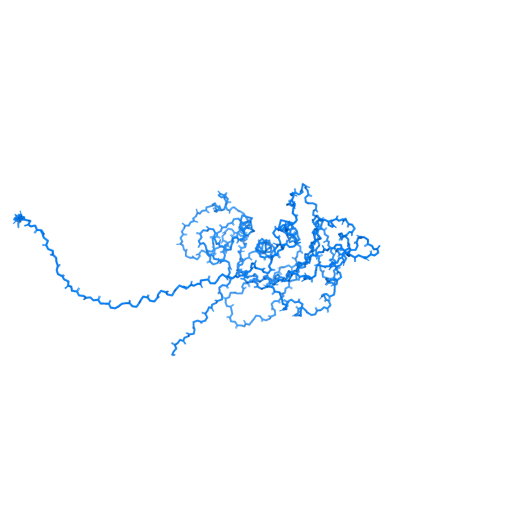90.25 197 THR A CA 1
ATOM 1489 C C . THR A 1 197 ? 6.181 6.049 -1.067 1.00 90.25 197 THR A C 1
ATOM 1491 O O . THR A 1 197 ? 7.076 5.562 -0.371 1.00 90.25 197 THR A O 1
ATOM 1494 N N . VAL A 1 198 ? 5.592 5.402 -2.069 1.00 92.06 198 VAL A N 1
ATOM 1495 C CA . VAL A 1 198 ? 5.942 4.053 -2.507 1.00 92.06 198 VAL A CA 1
ATOM 1496 C C . VAL A 1 198 ? 6.193 4.046 -4.001 1.00 92.06 198 VAL A C 1
ATOM 1498 O O . VAL A 1 198 ? 5.332 4.456 -4.778 1.00 92.06 198 VAL A O 1
ATOM 1501 N N . ASP A 1 199 ? 7.341 3.503 -4.381 1.00 92.25 199 ASP A N 1
ATOM 1502 C CA . ASP A 1 199 ? 7.727 3.265 -5.764 1.00 92.25 199 ASP A CA 1
ATOM 1503 C C . ASP A 1 199 ? 7.951 1.765 -5.939 1.00 92.25 199 ASP A C 1
ATOM 1505 O O . ASP A 1 199 ? 8.937 1.205 -5.454 1.00 92.25 199 ASP A O 1
ATOM 1509 N N . ALA A 1 200 ? 6.991 1.111 -6.588 1.00 93.69 200 ALA A N 1
ATOM 1510 C CA . ALA A 1 200 ? 7.036 -0.292 -6.961 1.00 93.69 200 ALA A CA 1
ATOM 1511 C C . ALA A 1 200 ? 7.549 -0.444 -8.400 1.00 93.69 200 ALA A C 1
ATOM 1513 O O . ALA A 1 200 ? 7.169 0.317 -9.295 1.00 93.69 200 ALA A O 1
ATOM 1514 N N . GLY A 1 201 ? 8.415 -1.430 -8.614 1.00 94.31 201 GLY A N 1
ATOM 1515 C CA . GLY A 1 201 ? 8.969 -1.798 -9.913 1.00 94.31 201 GLY A CA 1
ATOM 1516 C C . GLY A 1 201 ? 8.707 -3.270 -10.178 1.00 94.31 201 GLY A C 1
ATOM 1517 O O . GLY A 1 201 ? 9.020 -4.097 -9.325 1.00 94.31 201 GLY A O 1
ATOM 1518 N N . ILE A 1 202 ? 8.118 -3.590 -11.327 1.00 93.75 202 ILE A N 1
ATOM 1519 C CA . ILE A 1 202 ? 7.810 -4.966 -11.736 1.00 93.75 202 ILE A CA 1
ATOM 1520 C C . ILE A 1 202 ? 8.508 -5.227 -13.069 1.00 93.75 202 ILE A C 1
ATOM 1522 O O . ILE A 1 202 ? 8.095 -4.705 -14.105 1.00 93.75 202 ILE A O 1
ATOM 1526 N N . LEU A 1 203 ? 9.554 -6.049 -13.063 1.00 91.50 203 LEU A N 1
ATOM 1527 C CA . LEU A 1 203 ? 10.196 -6.542 -14.282 1.00 91.50 203 LEU A CA 1
ATOM 1528 C C . LEU A 1 203 ? 9.320 -7.646 -14.892 1.00 91.50 203 LEU A C 1
ATOM 1530 O O . LEU A 1 203 ? 8.864 -8.521 -14.156 1.00 91.50 203 LEU A O 1
ATOM 1534 N N . ARG A 1 204 ? 9.064 -7.653 -16.212 1.00 88.12 204 ARG A N 1
ATOM 1535 C CA . ARG A 1 204 ? 8.292 -8.755 -16.840 1.00 88.12 204 ARG A CA 1
ATOM 1536 C C . ARG A 1 204 ? 8.919 -10.113 -16.474 1.00 88.12 204 ARG A C 1
ATOM 1538 O O . ARG A 1 204 ? 10.124 -10.258 -16.671 1.00 88.12 204 ARG A O 1
ATOM 1545 N N . PRO A 1 205 ? 8.147 -11.128 -16.029 1.00 86.44 205 PRO A N 1
ATOM 1546 C CA . PRO A 1 205 ? 8.698 -12.419 -15.597 1.00 86.44 205 PRO A CA 1
ATOM 1547 C C . PRO A 1 205 ? 9.605 -13.096 -16.636 1.00 86.44 205 PRO A C 1
ATOM 1549 O O . PRO A 1 205 ? 10.692 -13.550 -16.299 1.00 86.44 205 PRO A O 1
ATOM 1552 N N . ARG A 1 206 ? 9.233 -13.055 -17.925 1.00 84.69 206 ARG A N 1
ATOM 1553 C CA . ARG A 1 206 ? 10.067 -13.552 -19.042 1.00 84.69 206 ARG A CA 1
ATOM 1554 C C . ARG A 1 206 ? 11.405 -12.812 -19.225 1.00 84.69 206 ARG A C 1
ATOM 1556 O O . ARG A 1 206 ? 12.291 -13.286 -19.926 1.00 84.69 206 ARG A O 1
ATOM 1563 N N . HIS A 1 207 ? 11.551 -11.636 -18.619 1.00 86.44 207 HIS A N 1
ATOM 1564 C CA . HIS A 1 207 ? 12.778 -10.843 -18.590 1.00 86.44 207 HIS A CA 1
ATOM 1565 C C . HIS A 1 207 ? 13.490 -10.922 -17.226 1.00 86.44 207 HIS A C 1
ATOM 1567 O O . HIS A 1 207 ? 14.450 -10.189 -16.998 1.00 86.44 207 HIS A O 1
ATOM 1573 N N . PHE A 1 208 ? 13.088 -11.805 -16.312 1.00 86.94 208 PHE A N 1
ATOM 1574 C CA . PHE A 1 208 ? 13.769 -11.937 -15.028 1.00 86.94 208 PHE A CA 1
ATOM 1575 C C . PHE A 1 208 ? 15.213 -12.447 -15.206 1.00 86.94 208 PHE A C 1
ATOM 1577 O O . PHE A 1 208 ? 15.461 -13.499 -15.789 1.00 86.94 208 PHE A O 1
ATOM 1584 N N . LYS A 1 209 ? 16.174 -11.654 -14.727 1.00 88.75 209 LYS A N 1
ATOM 1585 C CA . LYS A 1 209 ? 17.593 -11.984 -14.511 1.00 88.75 209 LYS A CA 1
ATOM 1586 C C . LYS A 1 209 ? 18.072 -11.118 -13.346 1.00 88.75 209 LYS A C 1
ATOM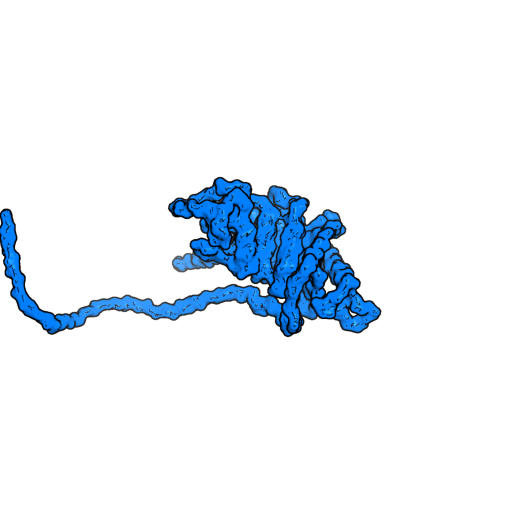 1588 O O . LYS A 1 209 ? 17.623 -9.979 -13.219 1.00 88.75 209 LYS A O 1
ATOM 1593 N N . GLN A 1 210 ? 19.022 -11.600 -12.547 1.00 86.88 210 GLN A N 1
ATOM 1594 C CA . GLN A 1 210 ? 19.540 -10.833 -11.407 1.00 86.88 210 GLN A CA 1
ATOM 1595 C C . GLN A 1 210 ? 20.244 -9.529 -11.833 1.00 86.88 210 GLN A C 1
ATOM 1597 O O . GLN A 1 210 ? 20.048 -8.501 -11.191 1.00 86.88 210 GLN A O 1
ATOM 1602 N N . ALA A 1 211 ? 20.976 -9.538 -12.952 1.00 88.75 211 ALA A N 1
ATOM 1603 C CA . ALA A 1 211 ? 21.580 -8.334 -13.526 1.00 88.75 211 ALA A CA 1
ATOM 1604 C C . ALA A 1 211 ? 20.519 -7.298 -13.956 1.00 88.75 211 ALA A C 1
ATOM 1606 O O . ALA A 1 211 ? 20.570 -6.157 -13.505 1.00 88.75 211 ALA A O 1
ATOM 1607 N N . ARG A 1 212 ? 19.469 -7.717 -14.685 1.00 91.50 212 ARG A N 1
ATOM 1608 C CA . ARG A 1 212 ? 18.319 -6.851 -15.036 1.00 91.50 212 ARG A CA 1
ATOM 1609 C C . ARG A 1 212 ? 17.556 -6.313 -13.827 1.00 91.50 212 ARG A C 1
ATOM 1611 O O . ARG A 1 212 ? 17.058 -5.192 -13.879 1.00 91.50 212 ARG A O 1
ATOM 1618 N N . MET A 1 213 ? 17.484 -7.065 -12.726 1.00 91.31 213 MET A N 1
ATOM 1619 C CA . MET A 1 213 ? 16.982 -6.526 -11.456 1.00 91.31 213 MET A CA 1
ATOM 1620 C C . MET A 1 213 ? 17.893 -5.409 -10.932 1.00 91.31 213 MET A C 1
ATOM 1622 O O . MET A 1 213 ? 17.382 -4.378 -10.512 1.00 91.31 213 MET A O 1
ATOM 1626 N N . GLY A 1 214 ? 19.219 -5.567 -11.020 1.00 89.62 214 GLY A N 1
ATOM 1627 C CA . GLY A 1 214 ? 20.204 -4.510 -10.755 1.00 89.62 214 GLY A CA 1
ATOM 1628 C C . GLY A 1 214 ? 19.936 -3.233 -11.558 1.00 89.62 214 GLY A C 1
ATOM 1629 O O . GLY A 1 214 ? 19.772 -2.163 -10.969 1.00 89.62 214 GLY A O 1
ATOM 1630 N N . SER A 1 215 ? 19.793 -3.358 -12.879 1.00 91.44 215 SER A N 1
ATOM 1631 C CA . SER A 1 215 ? 19.444 -2.251 -13.783 1.00 91.44 215 SER A CA 1
ATOM 1632 C C . SER A 1 215 ? 18.100 -1.608 -13.420 1.00 91.44 215 SER A C 1
ATOM 1634 O O . SER A 1 215 ? 17.984 -0.384 -13.384 1.00 91.44 215 SER A O 1
ATOM 1636 N N . MET A 1 216 ? 17.093 -2.411 -13.053 1.00 93.25 216 MET A N 1
ATOM 1637 C CA . MET A 1 216 ? 15.804 -1.910 -12.567 1.00 93.25 216 MET A CA 1
ATOM 1638 C C . MET A 1 216 ? 15.951 -1.122 -11.258 1.00 93.25 216 MET A C 1
ATOM 1640 O O . MET A 1 216 ? 15.406 -0.024 -11.152 1.00 93.25 216 MET A O 1
ATOM 1644 N N . PHE A 1 217 ? 16.704 -1.624 -10.272 1.00 89.81 217 PHE A N 1
ATOM 1645 C CA . PHE A 1 217 ? 16.963 -0.888 -9.029 1.00 89.81 217 PHE A CA 1
ATOM 1646 C C . PHE A 1 217 ? 17.686 0.437 -9.293 1.00 89.81 217 PHE A C 1
ATOM 1648 O O . PHE A 1 217 ? 17.355 1.435 -8.653 1.00 89.81 217 PHE A O 1
ATOM 1655 N N . ALA A 1 218 ? 18.638 0.465 -10.233 1.00 89.50 218 ALA A N 1
ATOM 1656 C CA . ALA A 1 218 ? 19.333 1.683 -10.638 1.00 89.50 218 ALA A CA 1
ATOM 1657 C C . ALA A 1 218 ? 18.371 2.697 -11.282 1.00 89.50 218 ALA A C 1
ATOM 1659 O O . ALA A 1 218 ? 18.299 3.835 -10.823 1.00 89.50 218 ALA A O 1
ATOM 1660 N N . ALA A 1 219 ? 17.557 2.275 -12.255 1.00 90.94 219 ALA A N 1
ATOM 1661 C CA . ALA A 1 219 ? 16.560 3.132 -12.903 1.00 90.94 219 ALA A CA 1
ATOM 1662 C C . ALA A 1 219 ? 15.520 3.681 -11.907 1.00 90.94 219 ALA A C 1
ATOM 1664 O O . ALA A 1 219 ? 15.210 4.874 -11.907 1.00 90.94 219 ALA A O 1
ATOM 1665 N N . MET A 1 220 ? 15.020 2.835 -10.999 1.00 90.88 220 MET A N 1
ATOM 1666 C CA . MET A 1 220 ? 14.131 3.264 -9.915 1.00 90.88 220 MET A CA 1
ATOM 1667 C C . MET A 1 220 ? 14.812 4.276 -8.985 1.00 90.88 220 MET A C 1
ATOM 1669 O O . MET A 1 220 ? 14.193 5.271 -8.615 1.00 90.88 220 MET A O 1
ATOM 1673 N N . ARG A 1 221 ? 16.082 4.054 -8.621 1.00 86.94 221 ARG A N 1
ATOM 1674 C CA . ARG A 1 221 ? 16.868 4.965 -7.774 1.00 86.94 221 ARG A CA 1
ATOM 1675 C C . ARG A 1 221 ? 17.067 6.332 -8.432 1.00 86.94 221 ARG A C 1
ATOM 1677 O O . ARG A 1 221 ? 16.884 7.336 -7.750 1.00 86.94 221 ARG A O 1
ATOM 1684 N N . SER A 1 222 ? 17.373 6.389 -9.727 1.00 85.69 222 SER A N 1
ATOM 1685 C CA . SER A 1 222 ? 17.478 7.659 -10.461 1.00 85.69 222 SER A CA 1
ATOM 1686 C C . SER A 1 222 ? 16.147 8.416 -10.457 1.00 85.69 222 SER A C 1
ATOM 1688 O O . SER A 1 222 ? 16.102 9.568 -10.030 1.00 85.69 222 SER A O 1
ATOM 1690 N N . ALA A 1 223 ? 15.037 7.739 -10.775 1.00 83.88 223 ALA A N 1
ATOM 1691 C CA . ALA A 1 223 ? 13.702 8.342 -10.751 1.00 83.88 223 ALA A CA 1
ATOM 1692 C C . ALA A 1 223 ? 13.270 8.834 -9.348 1.00 83.88 223 ALA A C 1
ATOM 1694 O O . ALA A 1 223 ? 12.528 9.813 -9.231 1.00 83.88 223 ALA A O 1
ATOM 1695 N N . LEU A 1 224 ? 13.730 8.184 -8.268 1.00 80.81 224 LEU A N 1
ATOM 1696 C CA . LEU A 1 224 ? 13.535 8.668 -6.893 1.00 80.81 224 LEU A CA 1
ATOM 1697 C C . LEU A 1 224 ? 14.270 9.994 -6.643 1.00 80.81 224 LEU A C 1
ATOM 1699 O O . LEU A 1 224 ? 13.685 10.902 -6.048 1.00 80.81 224 LEU A O 1
ATOM 1703 N N . LEU A 1 225 ? 15.528 10.096 -7.083 1.00 80.56 225 LEU A N 1
ATOM 1704 C CA . LEU A 1 225 ? 16.387 11.269 -6.883 1.00 80.56 225 LEU A CA 1
ATOM 1705 C C . LEU A 1 225 ? 15.917 12.471 -7.712 1.00 80.56 225 LEU A C 1
ATOM 1707 O O . LEU A 1 225 ? 15.769 13.563 -7.165 1.00 80.56 225 LEU A O 1
ATOM 1711 N N . GLU A 1 226 ? 15.602 12.260 -8.993 1.00 79.50 226 GLU A N 1
ATOM 1712 C CA . GLU A 1 226 ? 15.022 13.282 -9.878 1.00 79.50 226 GLU A CA 1
ATOM 1713 C C . GLU A 1 226 ? 13.748 13.888 -9.282 1.00 79.50 226 GLU A C 1
ATOM 1715 O O . GLU A 1 226 ? 13.557 15.104 -9.294 1.00 79.50 226 GLU A O 1
ATOM 1720 N N . ARG A 1 227 ? 12.888 13.044 -8.699 1.00 74.56 227 ARG A N 1
ATOM 1721 C CA . ARG A 1 227 ? 11.670 13.494 -8.027 1.00 74.56 227 ARG A CA 1
ATOM 1722 C C . ARG A 1 227 ? 11.947 14.249 -6.732 1.00 74.56 227 ARG A C 1
ATOM 1724 O O . ARG A 1 227 ? 11.226 15.195 -6.437 1.00 74.56 227 ARG A O 1
ATOM 1731 N N . ASP A 1 228 ? 12.921 13.832 -5.928 1.00 69.19 228 ASP A N 1
ATOM 1732 C CA . ASP A 1 228 ? 13.239 14.539 -4.681 1.00 69.19 228 ASP A CA 1
ATOM 1733 C C . ASP A 1 228 ? 13.787 15.954 -4.925 1.00 69.19 228 ASP A C 1
ATOM 1735 O O . ASP A 1 228 ? 13.622 16.817 -4.061 1.00 69.19 228 ASP A O 1
ATOM 1739 N N . ALA A 1 229 ? 14.361 16.208 -6.107 1.00 70.00 229 ALA A N 1
ATOM 1740 C CA . ALA A 1 229 ? 14.716 17.545 -6.579 1.00 70.00 229 ALA A CA 1
ATOM 1741 C C . ALA A 1 229 ? 13.504 18.382 -7.055 1.00 70.00 229 ALA A C 1
ATOM 1743 O O . ALA A 1 229 ? 13.623 19.597 -7.214 1.00 70.00 229 ALA A O 1
ATOM 1744 N N . GLN A 1 230 ? 12.332 17.770 -7.270 1.00 66.38 230 GLN A N 1
ATOM 1745 C CA . GLN A 1 230 ? 11.116 18.442 -7.738 1.00 66.38 230 GLN A CA 1
ATOM 1746 C C . GLN A 1 230 ? 10.161 18.796 -6.578 1.00 66.38 230 GLN A C 1
ATOM 1748 O O . GLN A 1 230 ? 9.990 18.022 -5.631 1.00 66.38 230 GLN A O 1
ATOM 1753 N N . PRO A 1 231 ? 9.458 19.944 -6.637 1.00 57.97 231 PRO A N 1
ATOM 1754 C CA . PRO A 1 231 ? 8.479 20.309 -5.619 1.00 57.97 231 PRO A CA 1
ATOM 1755 C C . PRO A 1 231 ? 7.275 19.353 -5.632 1.00 57.97 231 PRO A C 1
ATOM 1757 O O . PRO A 1 231 ? 6.624 19.140 -6.656 1.00 57.97 231 PRO A O 1
ATOM 1760 N N . ALA A 1 232 ? 6.924 18.826 -4.455 1.00 50.50 232 ALA A N 1
ATOM 1761 C CA . ALA A 1 232 ? 5.943 17.746 -4.278 1.00 50.50 232 ALA A CA 1
ATOM 1762 C C . ALA A 1 232 ? 4.520 18.021 -4.817 1.00 50.50 232 ALA A C 1
ATOM 1764 O O . ALA A 1 232 ? 3.731 17.084 -4.942 1.00 50.50 232 ALA A O 1
ATOM 1765 N N . ALA A 1 233 ? 4.186 19.277 -5.130 1.00 47.88 233 ALA A N 1
ATOM 1766 C CA . ALA A 1 233 ? 2.907 19.669 -5.722 1.00 47.88 233 ALA A CA 1
ATOM 1767 C C . ALA A 1 233 ? 2.793 19.334 -7.224 1.00 47.88 233 ALA A C 1
ATOM 1769 O O . ALA A 1 233 ? 1.686 19.195 -7.729 1.00 47.88 233 ALA A O 1
ATOM 1770 N N . VAL A 1 234 ? 3.914 19.188 -7.939 1.00 50.31 234 VAL A N 1
ATOM 1771 C CA . VAL A 1 234 ? 3.916 19.002 -9.404 1.00 50.31 234 VAL A CA 1
ATOM 1772 C C . VAL A 1 234 ? 3.769 17.526 -9.799 1.00 50.31 234 VAL A C 1
ATOM 1774 O O . VAL A 1 234 ? 3.133 17.206 -10.796 1.00 50.31 234 VAL A O 1
ATOM 1777 N N . VAL A 1 235 ? 4.315 16.608 -8.996 1.00 53.25 235 VAL A N 1
ATOM 1778 C CA . VAL A 1 235 ? 4.611 15.230 -9.441 1.00 53.25 235 VAL A CA 1
ATOM 1779 C C . VAL A 1 235 ? 3.418 14.261 -9.377 1.00 53.25 235 VAL A C 1
ATOM 1781 O O . VAL A 1 235 ? 3.432 13.223 -10.030 1.00 53.25 235 VAL A O 1
ATOM 1784 N N . PHE A 1 236 ? 2.379 14.565 -8.591 1.00 53.25 236 PHE A N 1
ATOM 1785 C CA . PHE A 1 236 ? 1.295 13.612 -8.281 1.00 53.25 236 PHE A CA 1
ATOM 1786 C C . PHE A 1 236 ? -0.126 14.125 -8.576 1.00 53.25 236 PHE A C 1
ATOM 1788 O O . PHE A 1 236 ? -1.093 13.478 -8.171 1.00 53.25 236 PHE A O 1
ATOM 1795 N N . ASP A 1 237 ? -0.285 15.284 -9.225 1.00 50.19 237 ASP A N 1
ATOM 1796 C CA . ASP A 1 237 ? -1.608 15.905 -9.426 1.00 50.19 237 ASP A CA 1
ATOM 1797 C C . ASP A 1 237 ? -2.176 15.809 -10.853 1.00 50.19 237 ASP A C 1
ATOM 1799 O O . ASP A 1 237 ? -3.376 16.034 -11.023 1.00 50.19 237 ASP A O 1
ATOM 1803 N N . VAL A 1 238 ? -1.379 15.390 -11.842 1.00 54.03 238 VAL A N 1
ATOM 1804 C CA . VAL A 1 238 ? -1.835 15.094 -13.212 1.00 54.03 238 VAL A CA 1
ATOM 1805 C C . VAL A 1 238 ? -1.900 13.575 -13.407 1.00 54.03 238 VAL A C 1
ATOM 1807 O O . VAL A 1 238 ? -0.925 12.877 -13.152 1.00 54.03 238 VAL A O 1
ATOM 1810 N N . GLY A 1 239 ? -3.057 13.053 -13.821 1.00 56.34 239 GLY A N 1
ATOM 1811 C CA . GLY A 1 239 ? -3.253 11.634 -14.167 1.00 56.34 239 GLY A CA 1
ATOM 1812 C C . GLY A 1 239 ? -3.331 10.631 -13.005 1.00 56.34 239 GLY A C 1
ATOM 1813 O O . GLY A 1 239 ? -3.734 9.496 -13.230 1.00 56.34 239 GLY A O 1
ATOM 1814 N N . ALA A 1 240 ? -2.995 11.012 -11.768 1.00 65.00 240 ALA A N 1
ATOM 1815 C CA . ALA A 1 240 ? -3.031 10.083 -10.637 1.00 65.00 240 ALA A CA 1
ATOM 1816 C C . ALA A 1 240 ? -4.464 9.780 -10.156 1.00 65.00 240 ALA A C 1
ATOM 1818 O O . ALA A 1 240 ? -5.225 10.700 -9.830 1.00 65.00 240 ALA A O 1
ATOM 1819 N N . GLU A 1 241 ? -4.807 8.496 -10.009 1.00 69.50 241 GLU A N 1
ATOM 1820 C CA . GLU A 1 241 ? -6.086 8.080 -9.420 1.00 69.50 241 GLU A CA 1
ATOM 1821 C C . GLU A 1 241 ? -6.214 8.557 -7.966 1.00 69.50 241 GLU A C 1
ATOM 1823 O O . GLU A 1 241 ? -5.243 8.557 -7.206 1.00 69.50 241 GLU A O 1
ATOM 1828 N N . ARG A 1 242 ? -7.417 8.961 -7.541 1.00 80.44 242 ARG A N 1
ATOM 1829 C CA . ARG A 1 242 ? -7.656 9.521 -6.199 1.00 80.44 242 ARG A CA 1
ATOM 1830 C C . ARG A 1 242 ? -8.760 8.767 -5.466 1.00 80.44 242 ARG A C 1
ATOM 1832 O O . ARG A 1 242 ? -9.914 8.806 -5.881 1.00 80.44 242 ARG A O 1
ATOM 1839 N N . ALA A 1 243 ? -8.426 8.170 -4.321 1.00 83.50 243 ALA A N 1
ATOM 1840 C CA . ALA A 1 243 ? -9.383 7.473 -3.456 1.00 83.50 243 ALA A CA 1
ATOM 1841 C C . ALA A 1 243 ? -9.362 8.012 -2.014 1.00 83.50 243 ALA A C 1
ATOM 1843 O O . ALA A 1 243 ? -8.302 8.307 -1.463 1.00 83.50 243 ALA A O 1
ATOM 1844 N N . GLU A 1 244 ? -10.537 8.107 -1.384 1.00 86.81 244 GLU A N 1
ATOM 1845 C CA . GLU A 1 244 ? -10.720 8.567 0.001 1.00 86.81 244 GLU A CA 1
ATOM 1846 C C . GLU A 1 244 ? -11.453 7.499 0.829 1.00 86.81 244 GLU A C 1
ATOM 1848 O O . GLU A 1 244 ? -12.621 7.180 0.575 1.00 86.81 244 GLU A O 1
ATOM 1853 N N . LEU A 1 245 ? -10.783 6.958 1.848 1.00 85.50 245 LEU A N 1
ATOM 1854 C CA . LEU A 1 245 ? -11.295 5.866 2.679 1.00 85.50 245 LEU A CA 1
ATOM 1855 C C . LEU A 1 245 ? -11.198 6.191 4.172 1.00 85.50 245 LEU A C 1
ATOM 1857 O O . LEU A 1 245 ? -10.213 6.748 4.652 1.00 85.50 245 LEU A O 1
ATOM 1861 N N . LEU A 1 246 ? -12.208 5.781 4.936 1.00 86.62 246 LEU A N 1
ATOM 1862 C CA . LEU A 1 246 ? -12.092 5.645 6.384 1.00 86.62 246 LEU A CA 1
ATOM 1863 C C . LEU A 1 246 ? -11.378 4.327 6.675 1.00 86.62 246 LEU A C 1
ATOM 1865 O O . LEU A 1 246 ? -11.848 3.273 6.248 1.00 86.62 246 LEU A O 1
ATOM 1869 N N . LEU A 1 247 ? -10.269 4.359 7.409 1.00 86.81 247 LEU A N 1
ATOM 1870 C CA . LEU A 1 247 ? -9.554 3.138 7.768 1.00 86.81 247 LEU A CA 1
ATOM 1871 C C . LEU A 1 247 ? -10.076 2.577 9.105 1.00 86.81 247 LEU A C 1
ATOM 1873 O O . LEU A 1 247 ? -10.371 3.359 10.015 1.00 86.81 247 LEU A O 1
ATOM 1877 N N . PRO A 1 248 ? -10.178 1.245 9.278 1.00 84.12 248 PRO A N 1
ATOM 1878 C CA . PRO A 1 248 ? -10.463 0.662 10.584 1.00 84.12 248 PRO A CA 1
ATOM 1879 C C . PRO A 1 248 ? -9.420 1.055 11.633 1.00 84.12 248 PRO A C 1
ATOM 1881 O O . PRO A 1 248 ? -8.218 1.018 11.376 1.00 84.12 248 PRO A O 1
ATOM 1884 N N . ALA A 1 249 ? -9.887 1.424 12.825 1.00 83.69 249 ALA A N 1
ATOM 1885 C CA . ALA A 1 249 ? -9.035 1.874 13.919 1.00 83.69 249 ALA A CA 1
ATOM 1886 C C . ALA A 1 249 ? -8.422 0.671 14.649 1.00 83.69 249 ALA A C 1
ATOM 1888 O O . ALA A 1 249 ? -9.173 -0.119 15.225 1.00 83.69 249 ALA A O 1
ATOM 1889 N N . PRO A 1 250 ? -7.086 0.520 14.702 1.00 80.44 250 PRO A N 1
ATOM 1890 C CA . PRO A 1 250 ? -6.460 -0.405 15.637 1.00 80.44 250 PRO A CA 1
ATOM 1891 C C . PRO A 1 250 ? -6.762 0.032 17.074 1.00 80.44 250 PRO A C 1
ATOM 1893 O O . PRO A 1 250 ? -6.695 1.219 17.381 1.00 80.44 250 PRO A O 1
ATOM 1896 N N . LEU A 1 251 ? -7.039 -0.917 17.965 1.00 76.94 251 LEU A N 1
ATOM 1897 C CA . LEU A 1 251 ? -7.285 -0.646 19.386 1.00 76.94 251 LEU A CA 1
ATOM 1898 C C . LEU A 1 251 ? -6.014 -0.922 20.205 1.00 76.94 251 LEU A C 1
ATOM 1900 O O . LEU A 1 251 ? -5.293 -1.889 19.921 1.00 76.94 251 LEU A O 1
ATOM 1904 N N . ALA A 1 252 ? -5.704 -0.091 21.209 1.00 64.31 252 ALA A N 1
ATOM 1905 C CA . ALA A 1 252 ? -4.568 -0.346 22.102 1.00 64.31 252 ALA A CA 1
ATOM 1906 C C . ALA A 1 252 ? -4.942 -1.402 23.149 1.00 64.31 252 ALA A C 1
ATOM 1908 O O . ALA A 1 252 ? -4.170 -2.338 23.376 1.00 64.31 252 ALA A O 1
ATOM 1909 N N . LYS A 1 253 ? -6.140 -1.262 23.721 1.00 61.22 253 LYS A N 1
ATOM 1910 C CA . LYS A 1 253 ? -6.775 -2.120 24.721 1.00 61.22 253 LYS A CA 1
ATOM 1911 C C . LYS A 1 253 ? -8.204 -2.459 24.282 1.00 61.22 253 LYS A C 1
ATOM 1913 O O . LYS A 1 253 ? -8.807 -1.773 23.464 1.00 61.22 253 LYS A O 1
ATOM 1918 N N . GLU A 1 254 ? -8.754 -3.523 24.853 1.00 54.03 254 GLU A N 1
ATOM 1919 C CA . GLU A 1 254 ? -10.119 -3.997 24.580 1.00 54.03 254 GLU A CA 1
ATOM 1920 C C . GLU A 1 254 ? -11.198 -2.969 24.981 1.00 54.03 254 GLU A C 1
ATOM 1922 O O . GLU A 1 254 ? -12.205 -2.816 24.296 1.00 54.03 254 GLU A O 1
ATOM 1927 N N . ASN A 1 255 ? -10.923 -2.181 26.026 1.00 53.16 255 ASN A N 1
ATOM 1928 C CA . ASN A 1 255 ? -11.842 -1.190 26.596 1.00 53.16 255 ASN A CA 1
ATOM 1929 C C . ASN A 1 255 ? -11.860 0.175 25.875 1.00 53.16 255 ASN A C 1
ATOM 1931 O O . ASN A 1 255 ? -12.618 1.054 26.281 1.00 53.16 255 ASN A O 1
ATOM 1935 N N . ASP A 1 256 ? -11.051 0.389 24.829 1.00 54.47 256 ASP A N 1
ATOM 1936 C CA . ASP A 1 256 ? -10.903 1.714 24.193 1.00 54.47 256 ASP A CA 1
ATOM 1937 C C . ASP A 1 256 ? -12.112 2.120 23.315 1.00 54.47 256 ASP A C 1
ATOM 1939 O O . ASP A 1 256 ? -12.180 3.242 22.809 1.00 54.47 256 ASP A O 1
ATOM 1943 N N . VAL A 1 257 ? -13.089 1.227 23.119 1.00 54.78 257 VAL A N 1
ATOM 1944 C CA . VAL A 1 257 ? -14.292 1.497 22.318 1.00 54.78 257 VAL A CA 1
ATOM 1945 C C . VAL A 1 257 ? -15.421 2.014 23.207 1.00 54.78 257 VAL A C 1
ATOM 1947 O O . VAL A 1 257 ? -16.077 1.242 23.903 1.00 54.78 257 VAL A O 1
ATOM 1950 N N . ARG A 1 258 ? -15.739 3.312 23.111 1.00 49.69 258 ARG A N 1
ATOM 1951 C CA . ARG A 1 258 ? -17.042 3.838 23.561 1.00 49.69 258 ARG A CA 1
ATOM 1952 C C . ARG A 1 258 ? -18.145 3.270 22.645 1.00 49.69 258 ARG A C 1
ATOM 1954 O O . ARG A 1 258 ? -18.170 3.626 21.464 1.00 49.69 258 ARG A O 1
ATOM 1961 N N . PRO A 1 259 ? -19.069 2.419 23.135 1.00 46.78 259 PRO A N 1
ATOM 1962 C CA . PRO A 1 259 ? -20.085 1.813 22.283 1.00 46.78 259 PRO A CA 1
ATOM 1963 C C . PRO A 1 259 ? -21.172 2.838 21.937 1.00 46.78 259 PRO A C 1
ATOM 1965 O O . PRO A 1 259 ? -21.992 3.214 22.778 1.00 46.78 259 PRO A O 1
ATOM 1968 N N . ALA A 1 260 ? -21.200 3.280 20.680 1.00 44.31 260 ALA A N 1
ATOM 1969 C CA . ALA A 1 260 ? -22.266 4.128 20.161 1.00 44.31 260 ALA A CA 1
ATOM 1970 C C . ALA A 1 260 ? -23.586 3.333 20.105 1.00 44.31 260 ALA A C 1
ATOM 1972 O O . ALA A 1 260 ? -23.805 2.548 19.190 1.00 44.31 260 ALA A O 1
ATOM 1973 N N . LYS A 1 261 ? -24.453 3.569 21.101 1.00 45.53 261 LYS A N 1
ATOM 1974 C CA . LYS A 1 261 ? -25.726 2.873 21.380 1.00 45.53 261 LYS A CA 1
ATOM 1975 C C . LYS A 1 261 ? -25.593 1.365 21.650 1.00 45.53 261 LYS A C 1
ATOM 1977 O O . LYS A 1 261 ? -25.288 0.551 20.787 1.00 45.53 261 LYS A O 1
ATOM 1982 N N . ARG A 1 262 ? -25.953 0.980 22.880 1.00 45.34 262 ARG A N 1
ATOM 1983 C CA . ARG A 1 262 ? -26.120 -0.415 23.306 1.00 45.34 262 ARG A CA 1
ATOM 1984 C C . ARG A 1 262 ? -27.095 -1.174 22.390 1.00 45.34 262 ARG A C 1
ATOM 1986 O O . ARG A 1 262 ? -28.305 -1.089 22.574 1.00 45.34 262 ARG A O 1
ATOM 1993 N N . ARG A 1 263 ? -26.565 -2.071 21.563 1.00 42.66 263 ARG A N 1
ATOM 1994 C CA . ARG A 1 263 ? -27.121 -3.424 21.447 1.00 42.66 263 ARG A CA 1
ATOM 1995 C C . ARG A 1 263 ? -26.017 -4.374 21.893 1.00 42.66 263 ARG A C 1
ATOM 1997 O O . ARG A 1 263 ? -24.941 -4.375 21.305 1.00 42.66 263 ARG A O 1
ATOM 2004 N N . ARG A 1 264 ? -26.235 -5.109 22.991 1.00 43.94 264 ARG A N 1
ATOM 2005 C CA . ARG A 1 264 ? -25.257 -6.094 23.470 1.00 43.94 264 ARG A CA 1
ATOM 2006 C C . ARG A 1 264 ? -25.130 -7.187 22.409 1.00 43.94 264 ARG A C 1
ATOM 2008 O O . ARG A 1 264 ? -25.994 -8.050 22.326 1.00 43.94 264 ARG A O 1
ATOM 2015 N N . VAL A 1 265 ? -24.042 -7.168 21.653 1.00 43.09 265 VAL A N 1
ATOM 2016 C CA . VAL A 1 265 ? -23.459 -8.389 21.101 1.00 43.09 265 VAL A CA 1
ATOM 2017 C C . VAL A 1 265 ? -22.111 -8.531 21.785 1.00 43.09 265 VAL A C 1
ATOM 2019 O O . VAL A 1 265 ? -21.082 -8.097 21.275 1.00 43.09 265 VAL A O 1
ATOM 2022 N N . ALA A 1 266 ? -22.145 -9.097 22.993 1.00 42.00 266 ALA A N 1
ATOM 2023 C CA . ALA A 1 266 ? -20.960 -9.651 23.631 1.00 42.00 266 ALA A CA 1
ATOM 2024 C C . ALA A 1 266 ? -20.588 -10.937 22.877 1.00 42.00 266 ALA A C 1
ATOM 2026 O O . ALA A 1 266 ? -20.798 -12.048 23.348 1.00 42.00 266 ALA A O 1
ATOM 2027 N N . GLY A 1 267 ? -20.118 -10.765 21.643 1.00 51.91 267 GLY A N 1
ATOM 2028 C CA . GLY A 1 267 ? -19.408 -11.796 20.918 1.00 51.91 267 GLY A CA 1
ATOM 2029 C C . GLY A 1 267 ? -17.960 -11.707 21.351 1.00 51.91 267 GLY A C 1
ATOM 2030 O O . GLY A 1 267 ? -17.203 -10.934 20.776 1.00 51.91 267 GLY A O 1
ATOM 2031 N N . GLU A 1 268 ? -17.569 -12.497 22.351 1.00 66.62 268 GLU A N 1
ATOM 2032 C CA . GLU A 1 268 ? -16.162 -12.622 22.764 1.00 66.62 268 GLU A CA 1
ATOM 2033 C C . GLU A 1 268 ? -15.265 -13.085 21.604 1.00 66.62 268 GLU A C 1
ATOM 2035 O O . GLU A 1 268 ? -14.048 -12.948 21.666 1.00 66.62 268 GLU A O 1
ATOM 2040 N N . ASN A 1 269 ? -15.861 -13.618 20.532 1.00 86.19 269 ASN A N 1
ATOM 2041 C CA . ASN A 1 269 ? -15.209 -14.173 19.357 1.00 86.19 269 ASN A CA 1
ATOM 2042 C C . ASN A 1 269 ? -15.298 -13.252 18.128 1.00 86.19 269 ASN A C 1
ATOM 2044 O O . ASN A 1 269 ? -16.321 -12.633 17.850 1.00 86.19 269 ASN A O 1
ATOM 2048 N N . CYS A 1 270 ? -14.225 -13.227 17.337 1.00 88.75 270 CYS A N 1
ATOM 2049 C CA . CYS A 1 270 ? -14.138 -12.500 16.075 1.00 88.75 270 CYS A CA 1
ATOM 2050 C C . CYS A 1 270 ? -15.073 -13.117 15.017 1.00 88.75 270 CYS A C 1
ATOM 2052 O O . CYS A 1 270 ? -14.879 -14.288 14.684 1.00 88.75 270 CYS A O 1
ATOM 2054 N N . PRO A 1 271 ? -15.992 -12.354 14.394 1.00 88.81 271 PRO A N 1
ATOM 2055 C CA . PRO A 1 271 ? -16.932 -12.887 13.398 1.00 88.81 271 PRO A CA 1
ATOM 2056 C C . PRO A 1 271 ? -16.295 -13.488 12.133 1.00 88.81 271 PRO A C 1
ATOM 2058 O O . PRO A 1 271 ? -16.975 -14.168 11.379 1.00 88.81 271 PRO A O 1
ATOM 2061 N N . ILE A 1 272 ? -15.008 -13.222 11.873 1.00 90.19 272 ILE A N 1
ATOM 2062 C CA . ILE A 1 272 ? -14.296 -13.701 10.673 1.00 90.19 272 ILE A CA 1
ATOM 2063 C C . ILE A 1 272 ? -13.639 -15.074 10.904 1.00 90.19 272 ILE A C 1
ATOM 2065 O O . ILE A 1 272 ? -13.487 -15.846 9.964 1.00 90.19 272 ILE A O 1
ATOM 2069 N N . CYS A 1 273 ? -13.208 -15.381 12.133 1.00 92.31 273 CYS A N 1
ATOM 2070 C CA . CYS A 1 273 ? -12.460 -16.611 12.439 1.00 92.31 273 CYS A CA 1
ATOM 2071 C C . CYS A 1 273 ? -13.015 -17.412 13.626 1.00 92.31 273 CYS A C 1
ATOM 2073 O O . CYS A 1 273 ? -12.423 -18.421 14.003 1.00 92.31 273 CYS A O 1
ATOM 2075 N N . CYS A 1 274 ? -14.101 -16.939 14.239 1.00 89.69 274 CYS A N 1
ATOM 2076 C CA . CYS A 1 274 ? -14.794 -17.521 15.389 1.00 89.69 274 CYS A CA 1
ATOM 2077 C C . CYS A 1 274 ? -13.931 -17.732 16.654 1.00 89.69 274 CYS A C 1
ATOM 2079 O O . CYS A 1 274 ? -14.337 -18.456 17.556 1.00 89.69 274 CYS A O 1
ATOM 2081 N N . LYS A 1 275 ? -12.762 -17.077 16.760 1.00 90.00 275 LYS A N 1
ATOM 2082 C CA . LYS A 1 275 ? -11.841 -17.166 17.916 1.00 90.00 275 LYS A CA 1
ATOM 2083 C C . LYS A 1 275 ? -11.873 -15.916 18.794 1.00 90.00 275 LYS A C 1
ATOM 2085 O O . LYS A 1 275 ? -12.085 -14.814 18.289 1.00 90.00 275 LYS A O 1
ATOM 2090 N N . ALA A 1 276 ? -11.548 -16.075 20.076 1.00 87.19 276 ALA A N 1
ATOM 2091 C CA . ALA A 1 276 ? -11.636 -15.019 21.085 1.00 87.19 276 ALA A CA 1
ATOM 2092 C C . ALA A 1 276 ? -10.822 -13.743 20.757 1.00 87.19 276 ALA A C 1
ATOM 2094 O O . ALA A 1 276 ? -9.649 -13.807 20.368 1.00 87.19 276 ALA A O 1
ATOM 2095 N N . LEU A 1 277 ? -11.418 -12.570 20.972 1.00 84.81 277 LEU A N 1
ATOM 2096 C CA . LEU A 1 277 ? -10.906 -11.218 20.706 1.00 84.81 277 LEU A CA 1
ATOM 2097 C C . LEU A 1 277 ? -9.880 -10.748 21.760 1.00 84.81 277 LEU A C 1
ATOM 2099 O O . LEU A 1 277 ? -9.940 -9.639 22.264 1.00 84.81 277 LEU A O 1
ATOM 2103 N N . LYS A 1 278 ? -8.869 -11.569 22.064 1.00 78.81 278 LYS A N 1
ATOM 2104 C CA . LYS A 1 278 ? -7.943 -11.307 23.185 1.00 78.81 278 LYS A CA 1
ATOM 2105 C C . LYS A 1 278 ? -6.897 -10.209 22.935 1.00 78.81 278 LYS A C 1
ATOM 2107 O O . LYS A 1 278 ? -6.457 -9.556 23.876 1.00 78.81 278 LYS A O 1
ATOM 2112 N N . LYS A 1 279 ? -6.375 -10.069 21.706 1.00 80.56 279 LYS A N 1
ATOM 2113 C CA . LYS A 1 279 ? -5.232 -9.180 21.380 1.00 80.56 279 LYS A CA 1
ATOM 2114 C C . LYS A 1 279 ? -5.271 -8.708 19.923 1.00 80.56 279 LYS A C 1
ATOM 2116 O O . LYS A 1 279 ? -5.789 -9.408 19.058 1.00 80.56 279 LYS A O 1
ATOM 2121 N N . ARG A 1 280 ? -4.617 -7.567 19.649 1.00 83.31 280 ARG A N 1
ATOM 2122 C CA . ARG A 1 280 ? -4.451 -6.956 18.308 1.00 83.31 280 ARG A CA 1
ATOM 2123 C C . ARG A 1 280 ? -5.795 -6.764 17.595 1.00 83.31 280 ARG A C 1
ATOM 2125 O O . ARG A 1 280 ? -6.033 -7.338 16.534 1.00 83.31 280 ARG A O 1
ATOM 2132 N N . LEU A 1 281 ? -6.672 -5.980 18.209 1.00 87.69 281 LEU A N 1
ATOM 2133 C CA . LEU A 1 281 ? -8.025 -5.730 17.718 1.00 87.69 281 LEU A CA 1
ATOM 2134 C C . LEU A 1 281 ? -8.073 -4.509 16.796 1.00 87.69 281 LEU A C 1
ATOM 2136 O O . LEU A 1 281 ? -7.218 -3.625 16.884 1.00 87.69 281 LEU A O 1
ATOM 2140 N N . ALA A 1 282 ? -9.080 -4.465 15.931 1.00 88.00 282 ALA A N 1
ATOM 2141 C CA . ALA A 1 282 ? -9.416 -3.307 15.117 1.00 88.00 282 ALA A CA 1
ATOM 2142 C C . ALA A 1 282 ? -10.939 -3.124 15.044 1.00 88.00 282 ALA A C 1
ATOM 2144 O O . ALA A 1 282 ? -11.675 -4.102 14.902 1.00 88.00 282 ALA A O 1
ATOM 2145 N N . ALA A 1 283 ? -11.393 -1.875 15.136 1.00 88.38 283 ALA A N 1
ATOM 2146 C CA . ALA A 1 283 ? -12.793 -1.487 15.038 1.00 88.38 283 ALA A CA 1
ATOM 2147 C C . ALA A 1 283 ? -13.111 -0.930 13.642 1.00 88.38 283 ALA A C 1
ATOM 2149 O O . ALA A 1 283 ? -12.398 -0.071 13.118 1.00 88.38 283 ALA A O 1
ATOM 2150 N N . TRP A 1 284 ? -14.199 -1.406 13.040 1.00 88.69 284 TRP A N 1
ATOM 2151 C CA . TRP A 1 284 ? -14.676 -0.937 11.740 1.00 88.69 284 TRP A CA 1
ATOM 2152 C C . TRP A 1 284 ? -15.221 0.503 11.838 1.00 88.69 284 TRP A C 1
ATOM 2154 O O . TRP A 1 284 ? -15.963 0.805 12.779 1.00 88.69 284 TRP A O 1
ATOM 2164 N N . PRO A 1 285 ? -14.905 1.414 10.896 1.00 81.88 285 PRO A N 1
ATOM 2165 C CA . PRO A 1 285 ? -15.329 2.808 11.002 1.00 81.88 285 PRO A CA 1
ATOM 2166 C C . PRO A 1 285 ? -16.856 2.948 10.896 1.00 81.88 285 PRO A C 1
ATOM 2168 O O . PRO A 1 285 ? -17.527 2.174 10.218 1.00 81.88 285 PRO A O 1
ATOM 2171 N N . ARG A 1 286 ? -17.418 3.980 11.537 1.00 82.81 286 ARG A N 1
ATOM 2172 C CA . ARG A 1 286 ? -18.868 4.284 11.629 1.00 82.81 286 ARG A CA 1
ATOM 2173 C C . ARG A 1 286 ? -19.710 3.329 12.487 1.00 82.81 286 ARG A C 1
ATOM 2175 O O . ARG A 1 286 ? -20.604 3.818 13.166 1.00 82.81 286 ARG A O 1
ATOM 2182 N N . CYS A 1 287 ? -19.461 2.017 12.471 1.00 85.19 287 CYS A N 1
ATOM 2183 C CA . CYS A 1 287 ? -20.248 1.039 13.245 1.00 85.19 287 CYS A CA 1
ATOM 2184 C C . CYS A 1 287 ? -19.527 0.453 14.469 1.00 85.19 287 CYS A C 1
ATOM 2186 O O . CYS A 1 287 ? -20.164 -0.216 15.277 1.00 85.19 287 CYS A O 1
ATOM 2188 N N . SER A 1 288 ? -18.220 0.690 14.619 1.00 85.38 288 SER A N 1
ATOM 2189 C CA . SER A 1 288 ? -17.399 0.272 15.768 1.00 85.38 288 SER A CA 1
ATOM 2190 C C . SER A 1 288 ? -17.366 -1.240 16.047 1.00 85.38 288 SER A C 1
ATOM 2192 O O . SER A 1 288 ? -16.957 -1.661 17.126 1.00 85.38 288 SER A O 1
ATOM 2194 N N . HIS A 1 289 ? -17.755 -2.073 15.078 1.00 87.50 289 HIS A N 1
ATOM 2195 C CA . HIS A 1 289 ? -17.672 -3.530 15.181 1.00 87.50 289 HIS A CA 1
ATOM 2196 C C . HIS A 1 289 ? -16.215 -4.006 15.247 1.00 87.50 289 HIS A C 1
ATOM 2198 O O . HIS A 1 289 ? -15.388 -3.567 14.447 1.00 87.50 289 HIS A O 1
ATOM 2204 N N . ILE A 1 290 ? -15.912 -4.901 16.192 1.00 88.44 290 ILE A N 1
ATOM 2205 C CA . ILE A 1 290 ? -14.543 -5.289 16.556 1.00 88.44 290 ILE A CA 1
ATOM 2206 C C . ILE A 1 290 ? -14.162 -6.634 15.925 1.00 88.44 290 ILE A C 1
ATOM 2208 O O . ILE A 1 290 ? -14.924 -7.598 15.952 1.00 88.44 290 ILE A O 1
ATOM 2212 N N . PHE A 1 291 ? -12.945 -6.699 15.388 1.00 91.00 291 PHE A N 1
ATOM 2213 C CA . PHE A 1 291 ? -12.346 -7.879 14.763 1.00 91.00 291 PHE A CA 1
ATOM 2214 C C . PHE A 1 291 ? -10.879 -8.011 15.198 1.00 91.00 291 PHE A C 1
ATOM 2216 O O . PHE A 1 291 ? -10.269 -7.038 15.649 1.00 91.00 291 PHE A O 1
ATOM 2223 N N . HIS A 1 292 ? -10.243 -9.172 15.002 1.00 90.75 292 HIS A N 1
ATOM 2224 C CA . HIS A 1 292 ? -8.772 -9.209 15.008 1.00 90.75 292 HIS A CA 1
ATOM 2225 C C . HIS A 1 292 ? -8.245 -8.416 13.810 1.00 90.75 292 HIS A C 1
ATOM 2227 O O . HIS A 1 292 ? -8.664 -8.664 12.680 1.00 90.75 292 HIS A O 1
ATOM 2233 N N . ALA A 1 293 ? -7.255 -7.550 14.021 1.00 88.75 293 ALA A N 1
ATOM 2234 C CA . ALA A 1 293 ? -6.655 -6.730 12.968 1.00 88.75 293 ALA A CA 1
ATOM 2235 C C . ALA A 1 293 ? -6.098 -7.571 11.802 1.00 88.75 293 ALA A C 1
ATOM 2237 O O . ALA A 1 293 ? -6.211 -7.164 10.652 1.00 88.75 293 ALA A O 1
ATOM 2238 N N . ARG A 1 294 ? -5.574 -8.781 12.074 1.00 90.38 294 ARG A N 1
ATOM 2239 C CA . ARG A 1 294 ? -5.153 -9.732 11.026 1.00 90.38 294 ARG A CA 1
ATOM 2240 C C . ARG A 1 294 ? -6.335 -10.222 10.187 1.00 90.38 294 ARG A C 1
ATOM 2242 O O . ARG A 1 294 ? -6.257 -10.196 8.969 1.00 90.38 294 ARG A O 1
ATOM 2249 N N . CYS A 1 295 ? -7.415 -10.669 10.831 1.00 92.19 295 CYS A N 1
ATOM 2250 C CA . CYS A 1 295 ? -8.597 -11.177 10.128 1.00 92.19 295 CYS A CA 1
ATOM 2251 C C . CYS A 1 295 ? -9.255 -10.076 9.291 1.00 92.19 295 CYS A C 1
ATOM 2253 O O . CYS A 1 295 ? -9.657 -10.317 8.159 1.00 92.19 295 CYS A O 1
ATOM 2255 N N . LEU A 1 296 ? -9.298 -8.857 9.835 1.00 91.31 296 LEU A N 1
ATOM 2256 C CA . LEU A 1 296 ? -9.781 -7.688 9.121 1.00 91.31 296 LEU A CA 1
ATOM 2257 C C . LEU A 1 296 ? -8.877 -7.329 7.932 1.00 91.31 296 LEU A C 1
ATOM 2259 O O . LEU A 1 296 ? -9.389 -7.113 6.844 1.00 91.31 296 LEU A O 1
ATOM 2263 N N . GLY A 1 297 ? -7.550 -7.342 8.096 1.00 90.31 297 GLY A N 1
ATOM 2264 C CA . GLY A 1 297 ? -6.608 -7.123 6.993 1.00 90.31 297 GLY A CA 1
ATOM 2265 C C . GLY A 1 297 ? -6.761 -8.138 5.853 1.00 90.31 297 GLY A C 1
ATOM 2266 O O . GLY A 1 297 ? -6.838 -7.741 4.696 1.00 90.31 297 GLY A O 1
ATOM 2267 N N . GLU A 1 298 ? -6.886 -9.432 6.164 1.00 91.38 298 GLU A N 1
ATOM 2268 C CA . GLU A 1 298 ? -7.155 -10.475 5.157 1.00 91.38 298 GLU A CA 1
ATOM 2269 C C . GLU A 1 298 ? -8.499 -10.262 4.438 1.00 91.38 298 GLU A C 1
ATOM 2271 O O . GLU A 1 298 ? -8.600 -10.467 3.231 1.00 91.38 298 GLU A O 1
ATOM 2276 N N . TYR A 1 299 ? -9.528 -9.809 5.159 1.00 92.12 299 TYR A N 1
ATOM 2277 C CA . TYR A 1 299 ? -10.837 -9.489 4.588 1.00 92.12 299 TYR A CA 1
ATOM 2278 C C . TYR A 1 299 ? -10.788 -8.269 3.646 1.00 92.12 299 TYR A C 1
ATOM 2280 O O . TYR A 1 299 ? -11.359 -8.317 2.558 1.00 92.12 299 TYR A O 1
ATOM 2288 N N . LEU A 1 300 ? -10.038 -7.218 4.001 1.00 90.56 300 LEU A N 1
ATOM 2289 C CA . LEU A 1 300 ? -9.809 -6.057 3.127 1.00 90.56 300 LEU A CA 1
ATOM 2290 C C . LEU A 1 300 ? -9.060 -6.443 1.842 1.00 90.56 300 LEU A C 1
ATOM 2292 O O . LEU A 1 300 ? -9.428 -5.993 0.761 1.00 90.56 300 LEU A O 1
ATOM 2296 N N . VAL A 1 301 ? -8.063 -7.330 1.936 1.00 87.75 301 VAL A N 1
ATOM 2297 C CA . VAL A 1 301 ? -7.261 -7.785 0.781 1.00 87.75 301 VAL A CA 1
ATOM 2298 C C . VAL A 1 301 ? -8.102 -8.538 -0.256 1.00 87.75 301 VAL A C 1
ATOM 2300 O O . VAL A 1 301 ? -7.780 -8.508 -1.441 1.00 87.75 301 VAL A O 1
ATOM 2303 N N . ARG A 1 302 ? -9.215 -9.153 0.162 1.00 88.44 302 ARG A N 1
ATOM 2304 C CA . ARG A 1 302 ? -10.210 -9.781 -0.728 1.00 88.44 302 ARG A CA 1
ATOM 2305 C C . ARG A 1 302 ? -11.132 -8.775 -1.440 1.00 88.44 302 ARG A C 1
ATOM 2307 O O . ARG A 1 302 ? -12.122 -9.188 -2.029 1.00 88.44 302 ARG A O 1
ATOM 2314 N N . GLY A 1 303 ? -10.871 -7.468 -1.350 1.00 84.19 303 GLY A N 1
ATOM 2315 C CA . GLY A 1 303 ? -11.685 -6.425 -1.989 1.00 84.19 303 GLY A CA 1
ATOM 2316 C C . GLY A 1 303 ? -12.908 -5.970 -1.195 1.00 84.19 303 GLY A C 1
ATOM 2317 O O . GLY A 1 303 ? -13.631 -5.079 -1.635 1.00 84.19 303 GLY A O 1
ATOM 2318 N N . SER A 1 304 ? -13.151 -6.529 -0.008 1.00 87.31 304 SER A N 1
ATOM 2319 C CA . SER A 1 304 ? -14.359 -6.223 0.759 1.00 87.31 304 SER A CA 1
ATOM 2320 C C . SER A 1 304 ? -14.275 -4.857 1.453 1.00 87.31 304 SER A C 1
ATOM 2322 O O . SER A 1 304 ? -13.641 -4.705 2.497 1.00 87.31 304 SER A O 1
ATOM 2324 N N . LYS A 1 305 ? -14.976 -3.859 0.900 1.00 86.81 305 LYS A N 1
ATOM 2325 C CA . LYS A 1 305 ? -15.078 -2.487 1.441 1.00 86.81 305 LYS A CA 1
ATOM 2326 C C . LYS A 1 305 ? -16.211 -2.292 2.464 1.00 86.81 305 LYS A C 1
ATOM 2328 O O . LYS A 1 305 ? -16.456 -1.162 2.887 1.00 86.81 305 LYS A O 1
ATOM 2333 N N . GLU A 1 306 ? -16.905 -3.359 2.863 1.00 90.75 306 GLU A N 1
ATOM 2334 C CA . GLU A 1 306 ? -18.116 -3.331 3.700 1.00 90.75 306 GLU A CA 1
ATOM 2335 C C . GLU A 1 306 ? -17.975 -4.142 4.995 1.00 90.75 306 GLU A C 1
ATOM 2337 O O . GLU A 1 306 ? -17.394 -5.225 4.995 1.00 90.75 306 GLU A O 1
ATOM 2342 N N . CYS A 1 307 ? -18.547 -3.658 6.104 1.00 89.38 307 CYS A N 1
ATOM 2343 C CA . CYS A 1 307 ? -18.450 -4.336 7.400 1.00 89.38 307 CYS A CA 1
ATOM 2344 C C . CYS A 1 307 ? -19.066 -5.752 7.370 1.00 89.38 307 CYS A C 1
ATOM 2346 O O . CYS A 1 307 ? -20.267 -5.850 7.102 1.00 89.38 307 CYS A O 1
ATOM 2348 N N . PRO A 1 308 ? -18.346 -6.818 7.784 1.00 89.81 308 PRO A N 1
ATOM 2349 C CA . PRO A 1 308 ? -18.877 -8.187 7.804 1.00 89.81 308 PRO A CA 1
ATOM 2350 C C . PRO A 1 308 ? -20.201 -8.366 8.567 1.00 89.81 308 PRO A C 1
ATOM 2352 O O . PRO A 1 308 ? -20.970 -9.265 8.252 1.00 89.81 308 PRO A O 1
ATOM 2355 N N . MET A 1 309 ? -20.475 -7.525 9.576 1.00 88.00 309 MET A N 1
ATOM 2356 C CA . MET A 1 309 ? -21.670 -7.647 10.428 1.00 88.00 309 MET A CA 1
ATOM 2357 C C . MET A 1 309 ? -22.835 -6.715 10.061 1.00 88.00 309 MET A C 1
ATOM 2359 O O . MET A 1 309 ? -23.962 -6.977 10.467 1.00 88.00 309 MET A O 1
ATOM 2363 N N . CYS A 1 310 ? -22.603 -5.611 9.344 1.00 88.50 310 CYS A N 1
ATOM 2364 C CA . CYS A 1 310 ? -23.668 -4.632 9.046 1.00 88.50 310 CYS A CA 1
ATOM 2365 C C . CYS A 1 310 ? -23.534 -3.897 7.708 1.00 88.50 310 CYS A C 1
ATOM 2367 O O . CYS A 1 310 ? -24.239 -2.917 7.479 1.00 88.50 310 CYS A O 1
ATOM 2369 N N . ARG A 1 311 ? -22.599 -4.317 6.851 1.00 89.56 311 ARG A N 1
ATOM 2370 C CA . ARG A 1 311 ? -22.333 -3.761 5.516 1.00 89.56 311 ARG A CA 1
ATOM 2371 C C . ARG A 1 311 ? -22.026 -2.254 5.452 1.00 89.56 311 ARG A C 1
ATOM 2373 O O . ARG A 1 311 ? -21.995 -1.659 4.385 1.00 89.56 311 ARG A O 1
ATOM 2380 N N . SER A 1 312 ? -21.720 -1.613 6.584 1.00 87.06 312 SER A N 1
ATOM 2381 C CA . SER A 1 312 ? -21.248 -0.220 6.609 1.00 87.06 312 SER A CA 1
ATOM 2382 C C . SER A 1 312 ? -19.969 -0.076 5.775 1.00 87.06 312 SER A C 1
ATOM 2384 O O . SER A 1 312 ? -18.955 -0.680 6.120 1.00 87.06 312 SER A O 1
ATOM 2386 N N . GLY A 1 313 ? -19.998 0.716 4.703 1.00 87.38 313 GLY A N 1
ATOM 2387 C CA . GLY A 1 313 ? -18.849 0.909 3.811 1.00 87.38 313 GLY A CA 1
ATOM 2388 C C . GLY A 1 313 ? -17.712 1.751 4.412 1.00 87.38 313 GLY A C 1
ATOM 2389 O O . GLY A 1 313 ? -17.956 2.608 5.270 1.00 87.38 313 GLY A O 1
ATOM 2390 N N . LEU A 1 314 ? -16.481 1.549 3.928 1.00 86.38 314 LEU A N 1
ATOM 2391 C CA . LEU A 1 314 ? -15.302 2.375 4.253 1.00 86.38 314 LEU A CA 1
ATOM 2392 C C . LEU A 1 314 ? -15.279 3.730 3.525 1.00 86.38 314 LEU A C 1
ATOM 2394 O O . LEU A 1 314 ? -14.672 4.682 4.008 1.00 86.38 314 LEU A O 1
ATOM 2398 N N . GLU A 1 315 ? -15.932 3.835 2.369 1.00 83.56 315 GLU A N 1
ATOM 2399 C CA . GLU A 1 315 ? -15.818 4.986 1.463 1.00 83.56 315 GLU A CA 1
ATOM 2400 C C . GLU A 1 315 ? -16.306 6.294 2.094 1.00 83.56 315 GLU A C 1
ATOM 2402 O O . GLU A 1 315 ? -17.343 6.333 2.773 1.00 83.56 315 GLU A O 1
ATOM 2407 N N . VAL A 1 316 ? -15.582 7.393 1.869 1.00 77.62 316 VAL A N 1
ATOM 2408 C CA . VAL A 1 316 ? -16.001 8.728 2.314 1.00 77.62 316 VAL A CA 1
ATOM 2409 C C . VAL A 1 316 ? -17.173 9.196 1.447 1.00 77.62 316 VAL A C 1
ATOM 2411 O O . VAL A 1 316 ? -16.999 9.781 0.382 1.00 77.62 316 VAL A O 1
ATOM 2414 N N . ARG A 1 317 ? -18.408 8.954 1.912 1.00 65.44 317 ARG A N 1
ATOM 2415 C CA . ARG A 1 317 ? -19.615 9.516 1.293 1.00 65.44 317 ARG A CA 1
ATOM 2416 C C . ARG A 1 317 ? -19.549 11.040 1.369 1.00 65.44 317 ARG A C 1
ATOM 2418 O O . ARG A 1 317 ? -19.902 11.622 2.397 1.00 65.44 317 ARG A O 1
ATOM 2425 N N . ARG A 1 318 ? -19.124 11.679 0.274 1.00 54.94 318 ARG A N 1
ATOM 2426 C CA . ARG A 1 318 ? -19.227 13.129 0.095 1.00 54.94 318 ARG A CA 1
ATOM 2427 C C . ARG A 1 318 ? -20.683 13.519 0.334 1.00 54.94 318 ARG A C 1
ATOM 2429 O O . ARG A 1 318 ? -21.589 12.996 -0.319 1.00 54.94 318 ARG A O 1
ATOM 2436 N N . ARG A 1 319 ? -20.921 14.387 1.323 1.00 51.09 319 ARG A N 1
ATOM 2437 C CA . ARG A 1 319 ? -22.270 14.881 1.614 1.00 51.09 319 ARG A CA 1
ATOM 2438 C C . ARG A 1 319 ? -22.751 15.607 0.363 1.00 51.09 319 ARG A C 1
ATOM 2440 O O . ARG A 1 319 ? -22.245 16.685 0.064 1.00 51.09 319 ARG A O 1
ATOM 2447 N N . ARG A 1 320 ? -23.723 15.038 -0.363 1.00 45.75 320 ARG A N 1
ATOM 2448 C CA . ARG A 1 320 ? -24.476 15.815 -1.353 1.00 45.75 320 ARG A CA 1
ATOM 2449 C C . ARG A 1 320 ? -25.097 16.963 -0.573 1.00 45.75 320 ARG A C 1
ATOM 2451 O O . ARG A 1 320 ? -25.950 16.722 0.282 1.00 45.75 320 ARG A O 1
ATOM 2458 N N . CYS A 1 321 ? -24.618 18.180 -0.809 1.00 41.84 321 CYS A N 1
ATOM 2459 C CA . CYS A 1 321 ? -25.233 19.356 -0.229 1.00 41.84 321 CYS A CA 1
ATOM 2460 C C . CYS A 1 321 ? -26.660 19.385 -0.779 1.00 41.84 321 CYS A C 1
ATOM 2462 O O . CYS A 1 321 ? -26.853 19.576 -1.982 1.00 41.84 321 CYS A O 1
ATOM 2464 N N . ARG A 1 322 ? -27.655 19.088 0.068 1.00 45.47 322 ARG A N 1
ATOM 2465 C CA . ARG A 1 322 ? -29.056 19.300 -0.292 1.00 45.47 322 ARG A CA 1
ATOM 2466 C C . ARG A 1 322 ? -29.172 20.801 -0.501 1.00 45.47 322 ARG A C 1
ATOM 2468 O O . ARG A 1 322 ? -29.232 21.532 0.484 1.00 45.47 322 ARG A O 1
ATOM 2475 N N . ARG A 1 323 ? -29.155 21.247 -1.763 1.00 46.22 323 ARG A N 1
ATOM 2476 C CA . ARG A 1 323 ? -29.558 22.610 -2.111 1.00 46.22 323 ARG A CA 1
ATOM 2477 C C . ARG A 1 323 ? -30.923 22.801 -1.464 1.00 46.22 323 ARG A C 1
ATOM 2479 O O . ARG A 1 323 ? -31.867 22.096 -1.825 1.00 46.22 323 ARG A O 1
ATOM 2486 N N . ARG A 1 324 ? -30.986 23.677 -0.460 1.00 49.28 324 ARG A N 1
ATOM 2487 C CA . ARG A 1 324 ? -32.248 24.184 0.066 1.00 49.28 324 ARG A CA 1
ATOM 2488 C C . ARG A 1 324 ? -32.940 24.796 -1.150 1.00 49.28 324 ARG A C 1
ATOM 2490 O O . ARG A 1 324 ? -32.403 25.726 -1.743 1.00 49.28 324 ARG A O 1
ATOM 2497 N N . ARG A 1 325 ? -34.031 24.174 -1.600 1.00 45.81 325 ARG A N 1
ATOM 2498 C CA . ARG A 1 325 ? -35.013 24.873 -2.420 1.00 45.81 325 ARG A CA 1
ATOM 2499 C C . ARG A 1 325 ? -35.804 25.696 -1.417 1.00 45.81 325 ARG A C 1
ATOM 2501 O O . ARG A 1 325 ? -36.615 25.135 -0.683 1.00 45.81 325 ARG A O 1
ATOM 2508 N N . GLU A 1 326 ? -35.396 26.948 -1.299 1.00 53.88 326 GLU A N 1
ATOM 2509 C CA . GLU A 1 326 ? -36.257 28.049 -0.874 1.00 53.88 326 GLU A CA 1
ATOM 2510 C C . GLU A 1 326 ? -36.976 28.563 -2.129 1.00 53.88 326 GLU A C 1
ATOM 2512 O O . GLU A 1 326 ? -36.343 28.488 -3.212 1.00 53.88 326 GLU A O 1
#

InterPro domains:
  IPR001841 Zinc finger, RING-type [PF13639] (269-311)
  IPR001841 Zinc finger, RING-type [PS50089] (270-311)
  IPR001841 Zinc finger, RING-type [SM00184] (270-310)
  IPR013083 Zinc finger, RING/FYVE/PHD-type [G3DSA:3.30.40.10] (251-319)
  IPR053238 RING-H2 finger domain-containing protein [PTHR14155] (248-314)

pLDDT: mean 70.48, std 21.12, range [23.91, 94.31]